Protein AF-A0A6I9P8J8-F1 (afdb_monomer_lite)

Secondary structure (DSSP, 8-state):
-HHHHHHTTS-S--------TTS-HHHHHHHHHHHHHHHHTTPPPP--EEEEEHHHHHHHHHHHHTHHHHHHHHHHHHHTTPPPPPHHHHHHHHHHHHHHHHHHHT-TTGGG--PSPGGG--GGGTTTS--TTTT-HHHHHHHHHHHHTTPPPPPPPPPTT--HHHHHHHHHHHHHTS---TTTHHHHHHHHHHHHHHHHHHHHHHHHTT-SS-----PPPGGGS-HHHHHHHHHHHHHHT---SS--S-GGGB-TTSPBEEEEETTTT------HHHHHHHHHHHHHHHHHH--

Organism: NCBI:txid8208

Structure (mmCIF, N/CA/C/O backbone):
data_AF-A0A6I9P8J8-F1
#
_entry.id   AF-A0A6I9P8J8-F1
#
loop_
_atom_site.group_PDB
_atom_site.id
_atom_site.type_symbol
_atom_site.label_atom_id
_atom_site.label_alt_id
_atom_site.label_comp_id
_atom_site.label_asym_id
_atom_site.label_entity_id
_atom_site.label_seq_id
_atom_site.pdbx_PDB_ins_code
_atom_site.Cartn_x
_atom_site.Cartn_y
_atom_site.Cartn_z
_atom_site.occupancy
_atom_site.B_iso_or_equiv
_atom_site.auth_seq_id
_atom_site.auth_comp_id
_atom_site.auth_asym_id
_atom_site.auth_atom_id
_atom_site.pdbx_PDB_model_num
ATOM 1 N N . MET A 1 1 ? -18.756 -14.768 40.370 1.00 78.50 1 MET A N 1
ATOM 2 C CA . MET A 1 1 ? -18.795 -14.201 39.008 1.00 78.50 1 MET A CA 1
ATOM 3 C C . MET A 1 1 ? -17.636 -13.232 38.782 1.00 78.50 1 MET A C 1
ATOM 5 O O . MET A 1 1 ? -16.725 -13.623 38.080 1.00 78.50 1 MET A O 1
ATOM 9 N N . LEU A 1 2 ? -17.553 -12.062 39.436 1.00 84.56 2 LEU A N 1
ATOM 10 C CA . LEU A 1 2 ? -16.408 -11.136 39.251 1.00 84.56 2 LEU A CA 1
ATOM 11 C C . LEU A 1 2 ? -15.042 -11.725 39.651 1.00 84.56 2 LEU A C 1
ATOM 13 O O . 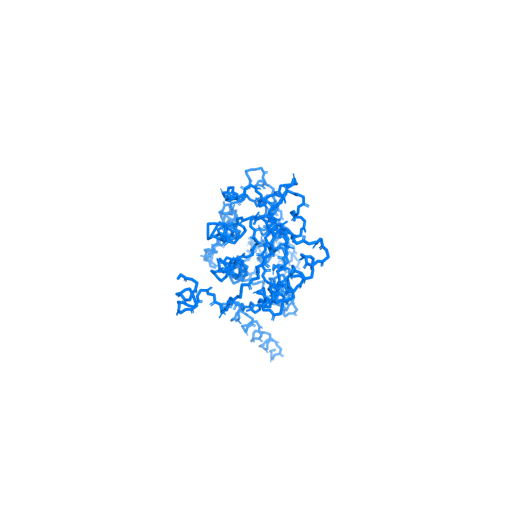LEU A 1 2 ? -14.081 -11.606 38.904 1.00 84.56 2 LEU A O 1
ATOM 17 N N . HIS A 1 3 ? -14.959 -12.438 40.777 1.00 86.62 3 HIS A N 1
ATOM 18 C CA . HIS A 1 3 ? -13.727 -13.148 41.154 1.00 86.62 3 HIS A CA 1
ATOM 19 C C . HIS A 1 3 ? -13.305 -14.219 40.138 1.00 86.62 3 HIS A C 1
ATOM 21 O O . HIS A 1 3 ? -12.115 -14.454 39.962 1.00 86.62 3 HIS A O 1
ATOM 27 N N . THR A 1 4 ? -14.268 -14.841 39.458 1.00 89.38 4 THR A N 1
ATOM 28 C CA . THR A 1 4 ? -14.013 -15.821 38.395 1.00 89.38 4 THR A CA 1
ATOM 29 C C . THR A 1 4 ? -13.398 -15.134 37.175 1.00 89.38 4 THR A C 1
ATOM 31 O O . THR A 1 4 ? -12.404 -15.615 36.652 1.00 89.38 4 THR A O 1
ATOM 34 N N . LEU A 1 5 ? -13.892 -13.944 36.807 1.00 87.69 5 LEU A N 1
ATOM 35 C CA . LEU A 1 5 ? -13.330 -13.136 35.716 1.00 87.69 5 LEU A CA 1
ATOM 36 C C . LEU A 1 5 ? -11.884 -12.689 35.994 1.00 87.69 5 LEU A C 1
ATOM 38 O O . LEU A 1 5 ? -11.082 -12.611 35.068 1.00 87.69 5 LEU A O 1
ATOM 42 N N . VAL A 1 6 ? -11.535 -12.428 37.262 1.00 87.81 6 VAL A N 1
ATOM 43 C CA . VAL A 1 6 ? -10.140 -12.162 37.665 1.00 87.81 6 VAL A CA 1
ATOM 44 C C . VAL A 1 6 ? -9.279 -13.417 37.511 1.00 87.81 6 VAL A C 1
ATOM 46 O O . VAL A 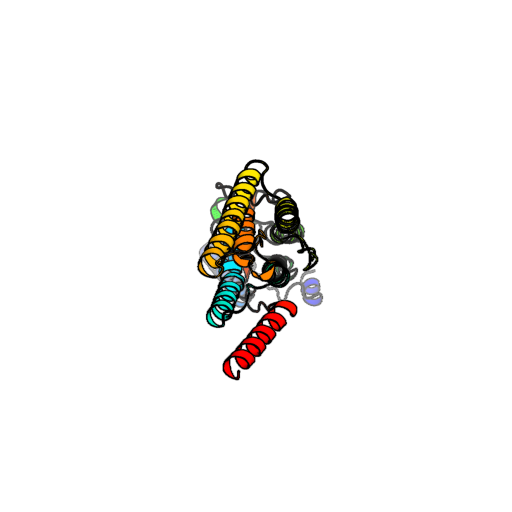1 6 ? -8.177 -13.346 36.977 1.00 87.81 6 VAL A O 1
ATOM 49 N N . GLN A 1 7 ? -9.772 -14.577 37.956 1.00 88.44 7 GLN A N 1
ATOM 50 C CA . GLN A 1 7 ? -9.046 -15.850 37.841 1.00 88.44 7 GLN A CA 1
ATOM 51 C C . GLN A 1 7 ? -8.808 -16.265 36.384 1.00 88.44 7 GLN A C 1
ATOM 53 O O . GLN A 1 7 ? -7.768 -16.840 36.077 1.00 88.44 7 GLN A O 1
ATOM 58 N N . GLU A 1 8 ? -9.746 -15.946 35.495 1.00 89.31 8 GLU A N 1
ATOM 59 C CA . GLU A 1 8 ? -9.642 -16.179 34.050 1.00 89.31 8 GLU A CA 1
ATOM 60 C C . GLU A 1 8 ? -8.798 -15.114 33.325 1.00 89.31 8 GLU A C 1
ATOM 62 O O . GLU A 1 8 ? -8.565 -15.226 32.124 1.00 89.31 8 GLU A O 1
ATOM 67 N N . GLY A 1 9 ? -8.318 -14.085 34.036 1.00 81.56 9 GLY A N 1
ATOM 68 C CA . GLY A 1 9 ? -7.485 -13.021 33.472 1.00 81.56 9 GLY A CA 1
ATOM 69 C C . GLY A 1 9 ? -8.234 -12.039 32.567 1.00 81.56 9 GLY A C 1
ATOM 70 O O . GLY A 1 9 ? -7.598 -11.288 31.833 1.00 81.56 9 GLY A O 1
ATOM 71 N N . LEU A 1 10 ? -9.571 -12.029 32.609 1.00 79.69 10 LEU A N 1
ATOM 72 C CA . LEU A 1 10 ? -10.407 -11.129 31.808 1.00 79.69 10 LEU A CA 1
ATOM 73 C C . LEU A 1 10 ? -10.474 -9.715 32.397 1.00 79.69 10 LEU A C 1
ATOM 75 O O . LEU A 1 10 ? -10.629 -8.747 31.657 1.00 79.69 10 LEU A O 1
ATOM 79 N N . ILE A 1 11 ? -10.353 -9.588 33.721 1.00 83.44 11 ILE A N 1
ATOM 80 C CA . ILE A 1 11 ? -10.245 -8.301 34.418 1.00 83.44 11 ILE A CA 1
ATOM 81 C C . ILE A 1 11 ? -9.076 -8.341 35.404 1.00 83.44 11 ILE A C 1
ATOM 83 O O . ILE A 1 11 ? -8.890 -9.326 36.115 1.00 83.44 11 ILE A O 1
ATOM 87 N N . SER A 1 12 ? -8.295 -7.263 35.469 1.00 83.81 12 SER A N 1
ATOM 88 C CA . SER A 1 12 ? -7.125 -7.189 36.355 1.00 83.81 12 SER A CA 1
ATOM 89 C C . SER A 1 12 ? -7.529 -7.099 37.827 1.00 83.81 12 SER A C 1
ATOM 91 O O . SER A 1 12 ? -6.980 -7.783 38.687 1.00 83.81 12 SER A O 1
ATOM 93 N N . GLU A 1 13 ? -8.503 -6.242 38.125 1.00 87.88 13 GLU A N 1
ATOM 94 C CA . GLU A 1 13 ? -8.992 -5.973 39.472 1.00 87.88 13 GLU A CA 1
ATOM 95 C C . GLU A 1 13 ? -10.370 -5.310 39.406 1.00 87.88 13 GLU A C 1
ATOM 97 O O . GLU A 1 13 ? -10.747 -4.717 38.395 1.00 87.88 13 GLU A O 1
ATOM 102 N N . PHE A 1 14 ? -11.128 -5.393 40.494 1.00 88.62 14 PHE A N 1
ATOM 103 C CA . PHE A 1 14 ? -12.407 -4.706 40.622 1.00 88.62 14 PHE A CA 1
ATOM 104 C C . PHE A 1 14 ? -12.549 -4.126 42.026 1.00 88.62 14 PHE A C 1
ATOM 106 O O . PHE A 1 14 ? -11.946 -4.604 42.988 1.00 88.62 14 PHE A O 1
ATOM 113 N N . THR A 1 1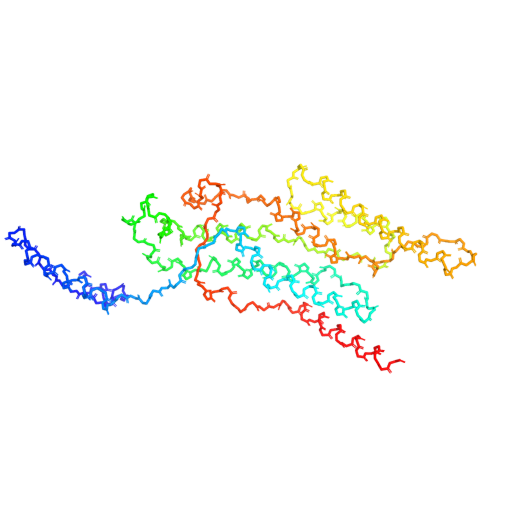5 ? -13.381 -3.100 42.146 1.00 89.00 15 THR A N 1
ATOM 114 C CA . THR A 1 15 ? -13.782 -2.525 43.427 1.00 89.00 15 THR A CA 1
ATOM 115 C C . THR A 1 15 ? -15.253 -2.133 43.360 1.00 89.00 15 THR A C 1
ATOM 117 O O . THR A 1 15 ? -15.773 -1.838 42.283 1.00 89.00 15 THR A O 1
ATOM 120 N N . PHE A 1 16 ? -15.930 -2.129 44.504 1.00 87.06 16 PHE A N 1
ATOM 121 C CA . PHE A 1 16 ? -17.329 -1.728 44.594 1.00 87.06 16 PHE A CA 1
ATOM 122 C C . PHE A 1 16 ? -17.441 -0.335 45.204 1.00 87.06 16 PHE A C 1
ATOM 124 O O . PHE A 1 16 ? -16.934 -0.080 46.296 1.00 87.06 16 PHE A O 1
ATOM 131 N N . PHE A 1 17 ? -18.162 0.545 44.516 1.00 82.56 17 PHE A N 1
ATOM 132 C CA . PHE A 1 17 ? -18.581 1.837 45.042 1.00 82.56 17 PHE A CA 1
ATOM 133 C C . PHE A 1 17 ? -20.103 1.843 45.152 1.00 82.56 17 PHE A C 1
ATOM 135 O O . PHE A 1 17 ? -20.801 1.655 44.161 1.00 82.56 17 PHE A O 1
ATOM 142 N N . PHE A 1 18 ? -20.616 2.039 46.364 1.00 81.88 18 PHE A N 1
ATOM 143 C CA . PHE A 1 18 ? -22.052 2.094 46.622 1.00 81.88 18 PHE A CA 1
ATOM 144 C C . PHE A 1 18 ? -22.514 3.549 46.638 1.00 81.88 18 PHE A C 1
ATOM 146 O O . PHE A 1 18 ? -22.114 4.312 47.519 1.00 81.88 18 PHE A O 1
ATOM 153 N N . ILE A 1 19 ? -23.356 3.907 45.669 1.00 80.00 19 ILE A N 1
ATOM 154 C CA . ILE A 1 19 ? -24.014 5.212 45.575 1.00 80.00 19 ILE A CA 1
ATOM 155 C C . ILE A 1 19 ? -25.489 4.981 45.905 1.00 80.00 19 ILE A C 1
ATOM 157 O O . ILE A 1 19 ? -26.165 4.223 45.214 1.00 80.00 19 ILE A O 1
ATOM 161 N N . LEU A 1 20 ? -25.972 5.567 47.000 1.00 77.06 20 LEU A N 1
ATOM 162 C CA . LEU A 1 20 ? -27.360 5.414 47.443 1.00 77.06 20 LEU A CA 1
ATOM 163 C C . LEU A 1 20 ? -28.260 6.415 46.698 1.00 77.06 20 LEU A C 1
ATOM 165 O O . LEU A 1 20 ? -27.852 7.544 46.430 1.00 77.06 20 LEU A O 1
ATOM 169 N N . GLU A 1 21 ? -29.516 6.063 46.431 1.00 70.38 21 GLU A N 1
ATOM 170 C CA . GLU A 1 21 ? -30.483 7.023 45.861 1.00 70.38 21 GLU A CA 1
ATOM 171 C C . GLU A 1 21 ? -30.757 8.209 46.799 1.00 70.38 21 GLU A C 1
ATOM 173 O O . GLU A 1 21 ? -31.093 9.299 46.352 1.00 70.38 21 GLU A O 1
ATOM 178 N N . THR A 1 22 ? -30.566 8.028 48.109 1.00 69.56 22 THR A N 1
ATOM 179 C CA . THR A 1 22 ? -30.821 9.052 49.133 1.00 69.56 22 THR A CA 1
ATOM 180 C C . THR A 1 22 ? -29.600 9.914 49.462 1.00 69.56 22 THR A C 1
ATOM 182 O O . THR A 1 22 ? -29.635 10.683 50.425 1.00 69.56 22 THR A O 1
ATOM 185 N N . THR A 1 23 ? -28.479 9.750 48.752 1.00 62.84 23 THR A N 1
ATOM 186 C CA . THR A 1 23 ? -27.260 10.516 49.052 1.00 62.84 23 THR A CA 1
ATOM 187 C C . THR A 1 23 ? -27.428 11.973 48.625 1.00 62.84 23 THR A C 1
ATOM 189 O O . THR A 1 23 ? -27.935 12.248 47.542 1.00 62.84 23 THR A O 1
ATOM 192 N N . SER A 1 24 ? -26.966 12.923 49.444 1.00 71.25 24 SER A N 1
ATOM 193 C CA . SER A 1 24 ? -26.901 14.324 49.012 1.00 71.25 24 SER A CA 1
ATOM 194 C C . SER A 1 24 ? -25.994 14.459 47.784 1.00 71.25 24 SER A C 1
ATOM 196 O O . SER A 1 24 ? -24.993 13.742 47.670 1.00 71.25 24 SER A O 1
ATOM 198 N N . GLU A 1 25 ? -26.309 15.396 46.883 1.00 73.94 25 GLU A N 1
ATOM 199 C CA . GLU A 1 25 ? -25.566 15.611 45.628 1.00 73.94 25 GLU A CA 1
ATOM 200 C C . GLU A 1 25 ? -24.047 15.706 45.852 1.00 73.94 25 GLU A C 1
ATOM 202 O O . GLU A 1 25 ? -23.253 15.135 45.103 1.00 73.94 25 GLU A O 1
ATOM 207 N N . LEU A 1 26 ? -23.624 16.352 46.946 1.00 80.00 26 LEU A N 1
ATOM 208 C CA . LEU A 1 26 ? -22.212 16.517 47.295 1.00 80.00 26 LEU A CA 1
ATOM 209 C C . LEU A 1 26 ? -21.520 15.186 47.636 1.00 80.00 26 LEU A C 1
ATOM 211 O O . LEU A 1 26 ? -20.359 14.973 47.277 1.00 80.00 26 LEU A O 1
ATOM 215 N N . GLN A 1 27 ? -22.199 14.291 48.354 1.00 78.75 27 GLN A N 1
ATOM 216 C CA . GLN A 1 27 ? -21.626 13.012 48.768 1.00 78.75 27 GLN A CA 1
ATOM 217 C C . GLN A 1 27 ? -21.618 12.003 47.614 1.00 78.75 27 GLN A C 1
ATOM 219 O O . GLN A 1 27 ? -20.605 11.325 47.429 1.00 78.75 27 GLN A O 1
ATOM 224 N N . GLY A 1 28 ? -22.664 11.999 46.781 1.00 82.88 28 GLY A N 1
ATOM 225 C CA . GLY A 1 28 ? -22.683 11.243 45.525 1.00 82.88 28 GLY A CA 1
ATOM 226 C C . GLY A 1 28 ? -21.561 11.680 44.578 1.00 82.88 28 GLY A C 1
ATOM 227 O O . GLY A 1 28 ? -20.791 10.847 44.101 1.00 82.88 28 GLY A O 1
ATOM 228 N N . THR A 1 29 ? -21.364 12.992 44.406 1.00 84.81 29 THR A N 1
ATOM 229 C CA . THR A 1 29 ? -20.278 13.542 43.571 1.00 84.81 29 THR A CA 1
ATOM 230 C C . THR A 1 29 ? -18.894 13.114 44.067 1.00 84.81 29 THR A C 1
ATOM 232 O O . THR A 1 29 ? -18.022 12.765 43.265 1.00 84.81 29 THR A O 1
ATOM 235 N N . LYS A 1 30 ? -18.669 13.093 45.390 1.00 85.88 30 LYS A N 1
ATOM 236 C CA . LYS A 1 30 ? -17.400 12.626 45.979 1.00 85.88 30 LYS A CA 1
ATOM 237 C C . LYS A 1 30 ? -17.138 11.146 45.698 1.00 85.88 30 LYS A C 1
ATOM 239 O O . LYS A 1 30 ? -16.011 10.804 45.342 1.00 85.88 30 LYS A O 1
ATOM 244 N N . GLN A 1 31 ? -18.152 10.295 45.851 1.00 86.62 31 GLN A N 1
ATOM 245 C CA . GLN A 1 31 ? -18.045 8.858 45.581 1.00 86.62 31 GLN A CA 1
ATOM 246 C C . GLN A 1 31 ? -17.801 8.585 44.097 1.00 86.62 31 GLN A C 1
ATOM 248 O O . GLN A 1 31 ? -16.886 7.833 43.768 1.00 86.62 31 GLN A O 1
ATOM 253 N N . LEU A 1 32 ? -18.537 9.263 43.209 1.00 87.62 32 LEU A N 1
ATOM 254 C CA . LEU A 1 32 ? -18.329 9.168 41.767 1.00 87.62 32 LEU A CA 1
ATOM 255 C C . LEU A 1 32 ? -16.902 9.588 41.401 1.00 87.62 32 LEU A C 1
ATOM 257 O O . LEU A 1 32 ? -16.177 8.821 40.785 1.00 87.62 32 LEU A O 1
ATOM 261 N N . SER A 1 33 ? -16.445 10.742 41.897 1.00 87.12 33 SER A N 1
ATOM 262 C CA . SER A 1 33 ? -15.076 11.223 41.667 1.00 87.12 33 SER A CA 1
ATOM 263 C C . SER A 1 33 ? -14.009 10.242 42.164 1.00 87.12 33 SER A C 1
ATOM 265 O O . SER A 1 33 ? -12.936 10.134 41.571 1.00 87.12 33 SER A O 1
ATOM 267 N N . GLN A 1 34 ? -14.262 9.540 43.273 1.00 89.56 34 GLN A N 1
ATOM 268 C CA . GLN A 1 34 ? -13.359 8.507 43.779 1.00 89.56 34 GLN A CA 1
ATOM 269 C C . GLN A 1 34 ? -13.335 7.283 42.861 1.00 89.56 34 GLN A C 1
ATOM 271 O O . GLN A 1 34 ? -12.247 6.783 42.575 1.00 89.56 34 GLN A O 1
ATOM 276 N N . ALA A 1 35 ? -14.496 6.847 42.367 1.00 89.06 35 ALA A N 1
ATOM 277 C CA . ALA A 1 35 ? -14.598 5.759 41.403 1.00 89.06 35 ALA A CA 1
ATOM 278 C C . ALA A 1 35 ? -13.878 6.098 40.093 1.00 89.06 35 ALA A C 1
ATOM 280 O O . ALA A 1 35 ? -13.051 5.314 39.626 1.00 89.06 35 ALA A O 1
ATOM 281 N N . THR A 1 36 ? -14.089 7.302 39.556 1.00 87.94 36 THR A N 1
ATOM 282 C CA . THR A 1 36 ? -13.408 7.765 38.342 1.00 87.94 36 THR A CA 1
ATOM 283 C C . THR A 1 36 ? -11.899 7.851 38.550 1.00 87.94 36 THR A C 1
ATOM 285 O O . THR A 1 36 ? -11.145 7.369 37.713 1.00 87.94 36 THR A O 1
ATOM 288 N N . ARG A 1 37 ? -11.421 8.393 39.683 1.00 89.31 37 ARG A N 1
ATOM 289 C CA . ARG A 1 37 ? -9.978 8.413 39.998 1.00 89.31 37 ARG A CA 1
ATOM 290 C C . ARG A 1 37 ? -9.386 7.012 40.107 1.00 89.31 37 ARG A C 1
ATOM 292 O O . ARG A 1 37 ? -8.265 6.797 39.656 1.00 89.31 37 ARG A O 1
ATOM 299 N N . TRP A 1 38 ? -10.118 6.072 40.705 1.00 90.56 38 TRP A N 1
ATOM 300 C CA . TRP A 1 38 ? -9.679 4.684 40.813 1.00 90.56 38 TRP A CA 1
ATOM 301 C C . TRP A 1 38 ? -9.545 4.031 39.431 1.00 90.56 38 TRP A C 1
ATOM 303 O O . TRP A 1 38 ? -8.520 3.399 39.182 1.00 90.56 38 TRP A O 1
ATOM 313 N N . LEU A 1 39 ? -10.519 4.253 38.536 1.00 87.44 39 LEU A N 1
ATOM 314 C CA . LEU A 1 39 ? -10.482 3.792 37.143 1.00 87.44 39 LEU A CA 1
ATOM 315 C C . LEU A 1 39 ? -9.330 4.430 36.361 1.00 87.44 39 LEU A C 1
ATOM 317 O O . LEU A 1 39 ? -8.568 3.718 35.722 1.00 87.44 39 LEU A O 1
ATOM 321 N N . LEU A 1 40 ? -9.154 5.751 36.459 1.00 84.44 40 LEU A N 1
ATOM 322 C CA . LEU A 1 40 ? -8.080 6.474 35.769 1.00 84.44 40 LEU A CA 1
ATOM 323 C C . LEU A 1 40 ? -6.689 5.995 36.198 1.00 84.44 40 LEU A C 1
ATOM 325 O O . LEU A 1 40 ? -5.807 5.856 35.360 1.00 84.44 40 LEU A O 1
ATOM 329 N N . ALA A 1 41 ? -6.497 5.684 37.484 1.00 86.31 41 ALA A N 1
ATOM 330 C CA . ALA A 1 41 ? -5.234 5.143 37.991 1.00 86.31 41 ALA A CA 1
ATOM 331 C C . ALA A 1 41 ? -4.904 3.734 37.459 1.00 86.31 41 ALA A C 1
ATOM 333 O O . ALA A 1 41 ? -3.780 3.268 37.629 1.00 86.31 41 ALA A O 1
ATOM 334 N N . ARG A 1 42 ? -5.886 3.051 36.859 1.00 84.38 42 ARG A N 1
ATOM 335 C CA . ARG A 1 42 ? -5.810 1.670 36.353 1.00 84.38 42 ARG A CA 1
ATOM 336 C C . ARG A 1 42 ? -6.117 1.578 34.865 1.00 84.38 42 ARG A C 1
ATOM 338 O O . ARG A 1 42 ? -6.231 0.477 34.329 1.00 84.38 42 ARG A O 1
ATOM 345 N N . ALA A 1 43 ? -6.283 2.723 34.207 1.00 76.06 43 ALA A N 1
ATOM 346 C CA . ALA A 1 43 ? -6.537 2.765 32.786 1.00 76.06 43 ALA A CA 1
ATOM 347 C C . ALA A 1 43 ? -5.322 2.169 32.060 1.00 76.06 43 ALA A C 1
ATOM 349 O O . ALA A 1 43 ? -4.183 2.520 32.393 1.00 76.06 43 ALA A O 1
ATOM 350 N N . PRO A 1 44 ? -5.530 1.265 31.087 1.00 72.56 44 PRO A N 1
ATOM 351 C CA . PRO A 1 44 ? -4.438 0.824 30.239 1.00 72.56 44 PRO A CA 1
ATOM 352 C C . PRO A 1 44 ? -3.810 2.044 29.549 1.00 72.56 44 PRO A C 1
ATOM 354 O O . PRO A 1 44 ? -4.504 3.039 29.305 1.00 72.56 44 PRO A O 1
ATOM 357 N N . PRO A 1 45 ? -2.501 2.000 29.246 1.00 69.81 45 PRO A N 1
ATOM 358 C CA . PRO A 1 45 ? -1.853 3.083 28.526 1.00 69.81 45 PRO A CA 1
ATOM 359 C C . PRO A 1 45 ? -2.610 3.352 27.227 1.00 69.81 45 PRO A C 1
ATOM 361 O O . PRO A 1 45 ? -2.984 2.418 26.513 1.00 69.81 45 PRO A O 1
ATOM 364 N N . LEU A 1 46 ? -2.842 4.634 26.940 1.00 68.69 46 LEU A N 1
ATOM 365 C CA . LEU A 1 46 ? -3.470 5.052 25.694 1.00 68.69 46 LEU A CA 1
ATOM 366 C C . LEU A 1 46 ? -2.651 4.483 24.537 1.00 68.69 46 LEU A C 1
ATOM 368 O O . LEU A 1 46 ? -1.452 4.739 24.437 1.00 68.69 46 LEU A O 1
ATOM 372 N N . LEU A 1 47 ? -3.299 3.710 23.672 1.00 72.00 47 LEU A N 1
ATOM 373 C CA . LEU A 1 47 ? -2.724 3.354 22.387 1.00 72.00 47 LEU A CA 1
ATOM 374 C C . LEU A 1 47 ? -2.910 4.569 21.483 1.00 72.00 47 LEU A C 1
ATOM 376 O O . LEU A 1 47 ? -4.055 4.912 21.185 1.00 72.00 47 LEU A O 1
ATOM 380 N N . PRO A 1 48 ? -1.829 5.260 21.083 1.00 80.06 48 PRO A N 1
ATOM 381 C CA . PRO A 1 48 ? -1.960 6.425 20.234 1.00 80.06 48 PRO A CA 1
ATOM 382 C C . PRO A 1 48 ? -2.388 5.952 18.843 1.00 80.06 48 PRO A C 1
ATOM 384 O O . PRO A 1 48 ? -1.578 5.442 18.064 1.00 80.06 48 PRO A O 1
ATOM 387 N N . LEU A 1 49 ? -3.684 6.070 18.567 1.00 85.25 49 LEU A N 1
ATOM 388 C CA . LEU A 1 49 ? -4.263 5.832 17.255 1.00 85.25 49 LEU A CA 1
ATOM 389 C C . LEU A 1 49 ? -4.129 7.103 16.416 1.00 85.25 49 LEU A C 1
ATOM 391 O O . LEU A 1 49 ? -4.301 8.217 16.908 1.00 85.25 49 LEU A O 1
ATOM 395 N N . SER A 1 50 ? -3.810 6.915 15.146 1.00 88.00 50 SER A N 1
ATOM 396 C CA . SER A 1 50 ? -3.941 7.918 14.103 1.00 88.00 50 SER A CA 1
ATOM 397 C C . SER A 1 50 ? -5.191 7.620 13.284 1.00 88.00 50 SER A C 1
ATOM 399 O O . SER A 1 50 ? -5.642 6.474 13.239 1.00 88.00 50 SER A O 1
ATOM 401 N N . CYS A 1 51 ? -5.726 8.653 12.645 1.00 88.69 51 CYS A N 1
ATOM 402 C CA . CYS A 1 51 ? -6.809 8.563 11.682 1.00 88.69 51 CYS A CA 1
ATOM 403 C C . CYS A 1 51 ? -6.347 9.250 10.398 1.00 88.69 51 CYS A C 1
ATOM 405 O O . CYS A 1 51 ? -5.837 10.372 10.449 1.00 88.69 51 CYS A O 1
ATOM 407 N N . GLN A 1 52 ? -6.495 8.565 9.271 1.00 91.44 52 GLN A N 1
ATOM 408 C CA . GLN A 1 52 ? -6.253 9.107 7.937 1.00 91.44 52 GLN A CA 1
ATOM 409 C C . GLN A 1 52 ? -7.295 8.543 6.977 1.00 91.44 52 GLN A C 1
ATOM 411 O O . GLN A 1 52 ? -7.859 7.475 7.229 1.00 91.44 52 GLN A O 1
ATOM 416 N N . THR A 1 53 ? -7.522 9.223 5.856 1.00 92.25 53 THR A N 1
ATOM 417 C CA . THR A 1 53 ? -8.307 8.623 4.777 1.00 92.25 53 THR A CA 1
ATOM 418 C C . THR A 1 53 ? -7.516 7.477 4.149 1.00 92.25 53 THR A C 1
ATOM 420 O O . THR A 1 53 ? -6.283 7.490 4.114 1.00 92.25 53 THR A O 1
ATOM 423 N N . LEU A 1 54 ? -8.214 6.466 3.639 1.00 93.12 54 LEU A N 1
ATOM 424 C CA . LEU A 1 54 ? -7.596 5.302 3.009 1.00 93.12 54 LEU A CA 1
ATOM 425 C C . LEU A 1 54 ? -6.681 5.704 1.838 1.00 93.12 54 LEU A C 1
ATOM 427 O O . LEU A 1 54 ? -5.602 5.137 1.673 1.00 93.12 54 LEU A O 1
ATOM 431 N N . VAL A 1 55 ? -7.095 6.706 1.057 1.00 92.88 55 VAL A N 1
ATOM 432 C CA . VAL A 1 55 ? -6.309 7.252 -0.058 1.00 92.88 55 VAL A CA 1
ATOM 433 C C . VAL A 1 55 ? -5.041 7.921 0.460 1.00 92.88 55 VAL A C 1
ATOM 435 O O . VAL A 1 55 ? -3.947 7.530 0.053 1.00 92.88 55 VAL A O 1
ATOM 438 N N . GLN A 1 56 ? -5.171 8.849 1.413 1.00 93.44 56 GLN A N 1
ATOM 439 C CA . GLN A 1 56 ? -4.027 9.546 2.001 1.00 93.44 56 GLN A CA 1
ATOM 440 C C . GLN A 1 56 ? -3.024 8.561 2.608 1.00 93.44 56 GLN A C 1
ATOM 442 O O . GLN A 1 56 ? -1.820 8.691 2.411 1.00 93.44 56 GLN A O 1
ATOM 447 N N . LEU A 1 57 ? -3.515 7.534 3.299 1.00 94.50 57 LEU A N 1
ATOM 448 C CA . LEU A 1 57 ? -2.680 6.524 3.933 1.00 94.50 57 LEU A CA 1
ATOM 449 C C . LEU A 1 57 ? -1.820 5.748 2.922 1.00 94.50 57 LEU A C 1
ATOM 451 O O . LEU A 1 57 ? -0.641 5.476 3.173 1.00 94.50 57 LEU A O 1
ATOM 455 N N . VAL A 1 58 ? -2.400 5.393 1.773 1.00 95.44 58 VAL A N 1
ATOM 456 C CA . VAL A 1 58 ? -1.674 4.737 0.679 1.00 95.44 58 VAL A CA 1
ATOM 457 C C . VAL A 1 58 ? -0.668 5.697 0.046 1.00 95.44 58 VAL A C 1
ATOM 459 O O . VAL A 1 58 ? 0.492 5.323 -0.144 1.00 95.44 58 VAL A O 1
ATOM 462 N N . GLU A 1 59 ? -1.076 6.929 -0.254 1.00 94.94 59 GLU A N 1
ATOM 463 C CA . GLU A 1 59 ? -0.204 7.947 -0.850 1.00 94.94 59 GLU A CA 1
ATOM 464 C C . GLU A 1 59 ? 0.991 8.280 0.052 1.00 94.94 59 GLU A C 1
ATOM 466 O O . GLU A 1 59 ? 2.126 8.334 -0.430 1.00 94.94 59 GLU A O 1
ATOM 471 N N . ASP A 1 60 ? 0.776 8.414 1.361 1.00 94.50 60 ASP A N 1
ATOM 472 C CA . ASP A 1 60 ? 1.819 8.654 2.360 1.00 94.50 60 ASP A CA 1
ATOM 473 C C . ASP A 1 60 ? 2.790 7.468 2.456 1.00 94.50 60 ASP A C 1
ATOM 475 O O . ASP A 1 60 ? 4.008 7.650 2.569 1.00 94.50 60 ASP A O 1
ATOM 479 N N . ALA A 1 61 ? 2.280 6.233 2.402 1.00 94.88 61 ALA A N 1
ATOM 480 C CA . ALA A 1 61 ? 3.114 5.034 2.414 1.00 94.88 61 ALA A CA 1
ATOM 481 C C . ALA A 1 61 ? 3.996 4.943 1.160 1.00 94.88 61 ALA A C 1
ATOM 483 O O . ALA A 1 61 ? 5.199 4.689 1.268 1.00 94.88 61 ALA A O 1
ATOM 484 N N . LEU A 1 62 ? 3.427 5.198 -0.020 1.00 95.38 62 LEU A N 1
ATOM 485 C CA . LEU A 1 62 ? 4.162 5.200 -1.286 1.00 95.38 62 LEU A CA 1
ATOM 486 C C . LEU A 1 62 ? 5.175 6.349 -1.349 1.00 95.38 62 LEU A C 1
ATOM 488 O O . LEU A 1 62 ? 6.331 6.132 -1.717 1.00 95.38 62 LEU A O 1
ATOM 492 N N . SER A 1 63 ? 4.787 7.546 -0.919 1.00 94.44 63 SER A N 1
ATOM 493 C CA . SER A 1 63 ? 5.662 8.722 -0.884 1.00 94.44 63 SER A CA 1
ATOM 494 C C . SER A 1 63 ? 6.839 8.547 0.072 1.00 94.44 63 SER A C 1
ATOM 496 O O . SER A 1 63 ? 7.920 9.076 -0.183 1.00 94.44 63 SER A O 1
ATOM 498 N N . ARG A 1 64 ? 6.662 7.781 1.155 1.00 93.88 64 ARG A N 1
ATOM 499 C CA . ARG A 1 64 ? 7.728 7.487 2.119 1.00 93.88 64 ARG A CA 1
ATOM 500 C C . ARG A 1 64 ? 8.631 6.337 1.678 1.00 93.88 64 ARG A C 1
ATOM 502 O O . ARG A 1 64 ? 9.849 6.455 1.782 1.00 93.88 64 ARG A O 1
ATOM 509 N N . GLU A 1 65 ? 8.058 5.222 1.229 1.00 95.00 65 GLU A N 1
ATOM 510 C CA . GLU A 1 65 ? 8.809 3.971 1.056 1.00 95.00 65 GLU A CA 1
ATOM 511 C C . GLU A 1 65 ? 9.104 3.601 -0.397 1.00 95.00 65 GLU A C 1
ATOM 513 O O . GLU A 1 65 ? 10.084 2.897 -0.640 1.00 95.00 65 GLU A O 1
ATOM 518 N N . PHE A 1 66 ? 8.300 4.055 -1.358 1.00 94.88 66 PHE A N 1
ATOM 519 C CA . PHE A 1 66 ? 8.436 3.692 -2.770 1.00 94.88 66 PHE A CA 1
ATOM 520 C C . PHE A 1 66 ? 9.129 4.797 -3.576 1.00 94.88 66 PHE A C 1
ATOM 522 O O . PHE A 1 66 ? 10.240 4.592 -4.072 1.00 94.88 66 PHE A O 1
ATOM 529 N N . SER A 1 67 ? 8.515 5.982 -3.663 1.00 93.69 67 SER A N 1
ATOM 530 C CA . SER A 1 67 ? 8.942 7.058 -4.569 1.00 93.69 67 SER A CA 1
ATOM 531 C C . SER A 1 67 ? 10.406 7.483 -4.378 1.00 93.69 67 SER A C 1
ATOM 533 O O . SER A 1 67 ? 11.127 7.552 -5.376 1.00 93.69 67 SER A O 1
ATOM 535 N N . PRO A 1 68 ? 10.915 7.692 -3.143 1.00 94.00 68 PRO A N 1
ATOM 536 C CA . PRO A 1 68 ? 12.303 8.103 -2.943 1.00 94.00 68 PRO A CA 1
ATOM 537 C C . PRO A 1 68 ? 13.304 7.036 -3.392 1.00 94.00 68 PRO A C 1
ATOM 539 O O . PRO A 1 68 ? 14.367 7.375 -3.904 1.00 94.00 68 PRO A O 1
ATOM 542 N N . ARG A 1 69 ? 12.973 5.747 -3.227 1.00 93.94 69 ARG A N 1
ATOM 543 C CA . ARG A 1 69 ? 13.866 4.633 -3.584 1.00 93.94 69 ARG A CA 1
ATOM 544 C C . ARG A 1 69 ? 13.980 4.477 -5.091 1.00 93.94 69 ARG A C 1
ATOM 546 O O . ARG A 1 69 ? 15.089 4.344 -5.595 1.00 93.94 69 ARG A O 1
ATOM 553 N N . VAL A 1 70 ? 12.848 4.509 -5.792 1.00 92.69 70 VAL A N 1
ATOM 554 C CA . VAL A 1 70 ? 12.823 4.397 -7.256 1.00 92.69 70 VAL A CA 1
ATOM 555 C C . VAL A 1 70 ? 13.499 5.606 -7.888 1.00 92.69 70 VAL A C 1
ATOM 557 O O . VAL A 1 70 ? 14.353 5.443 -8.752 1.00 92.69 70 VAL A O 1
ATOM 560 N N . TYR A 1 71 ? 13.194 6.813 -7.404 1.00 92.12 71 TYR A N 1
ATOM 561 C CA . TYR A 1 71 ? 13.807 8.029 -7.924 1.00 92.12 71 TYR A CA 1
ATOM 562 C C . TYR A 1 71 ? 15.323 8.062 -7.695 1.00 92.12 71 TYR A C 1
ATOM 564 O O . TYR A 1 71 ? 16.069 8.335 -8.634 1.00 92.12 71 TYR A O 1
ATOM 572 N N . ALA A 1 72 ? 15.788 7.733 -6.484 1.00 92.44 72 ALA A N 1
ATOM 573 C CA . ALA A 1 72 ? 17.217 7.659 -6.188 1.00 92.44 72 ALA A CA 1
ATOM 574 C C . ALA A 1 72 ? 17.923 6.616 -7.067 1.00 92.44 72 ALA A C 1
ATOM 576 O O . ALA A 1 72 ? 18.949 6.924 -7.663 1.00 92.44 72 ALA A O 1
ATOM 577 N N . HIS A 1 73 ? 17.339 5.422 -7.222 1.00 92.19 73 HIS A N 1
ATOM 578 C CA . HIS A 1 73 ? 17.886 4.363 -8.077 1.00 92.19 73 HIS A CA 1
ATOM 579 C C . HIS A 1 73 ? 17.972 4.779 -9.549 1.00 92.19 73 HIS A C 1
ATOM 581 O O . HIS A 1 73 ? 18.996 4.579 -10.199 1.00 92.19 73 HIS A O 1
ATOM 587 N N . HIS A 1 74 ? 16.918 5.406 -10.071 1.00 89.75 74 HIS A N 1
ATOM 588 C CA . HIS A 1 74 ? 16.897 5.924 -11.435 1.00 89.75 74 HIS A CA 1
ATOM 589 C C . HIS A 1 74 ? 17.982 6.991 -11.647 1.00 89.75 74 HIS A C 1
ATOM 591 O O . HIS A 1 74 ? 18.737 6.921 -12.617 1.00 89.75 74 HIS A O 1
ATOM 597 N N . GLN A 1 75 ? 18.107 7.955 -10.727 1.00 91.06 75 GLN A N 1
ATOM 598 C CA . GLN A 1 75 ? 19.170 8.964 -10.781 1.00 91.06 75 GLN A CA 1
ATOM 599 C C . GLN A 1 75 ? 20.560 8.331 -10.726 1.00 91.06 75 GLN A C 1
ATOM 601 O O . GLN A 1 75 ? 21.449 8.725 -11.480 1.00 91.06 75 GLN A O 1
ATOM 606 N N . ASP A 1 76 ? 20.731 7.335 -9.863 1.00 91.44 76 ASP A N 1
ATOM 607 C CA . ASP A 1 76 ? 21.979 6.614 -9.689 1.00 91.44 76 ASP A CA 1
ATOM 608 C C . ASP A 1 76 ? 22.418 5.906 -10.970 1.00 91.44 76 ASP A C 1
ATOM 610 O O . ASP A 1 76 ? 23.585 6.010 -11.350 1.00 91.44 76 ASP A O 1
ATOM 614 N N . ARG A 1 77 ? 21.498 5.210 -11.641 1.00 90.62 77 ARG A N 1
ATOM 615 C CA . ARG A 1 77 ? 21.772 4.529 -12.911 1.00 90.62 77 ARG A CA 1
ATOM 616 C C . ARG A 1 77 ? 22.026 5.521 -14.038 1.00 90.62 77 ARG A C 1
ATOM 618 O O . ARG A 1 77 ? 22.991 5.354 -14.775 1.00 90.62 77 ARG A O 1
ATOM 625 N N . ALA A 1 78 ? 21.235 6.591 -14.123 1.00 89.06 78 ALA A N 1
ATOM 626 C CA . ALA A 1 78 ? 21.414 7.631 -15.132 1.00 89.06 78 ALA A CA 1
ATOM 627 C C . ALA A 1 78 ? 22.766 8.356 -15.003 1.00 89.06 78 ALA A C 1
ATOM 629 O O . ALA A 1 78 ? 23.409 8.632 -16.014 1.00 89.06 78 ALA A O 1
ATOM 630 N N . ALA A 1 79 ? 23.216 8.640 -13.774 1.00 89.25 79 ALA A N 1
ATOM 631 C CA . ALA A 1 79 ? 24.521 9.253 -13.514 1.00 89.25 79 ALA A CA 1
ATOM 632 C C . ALA A 1 79 ? 25.689 8.359 -13.955 1.00 89.25 79 ALA A C 1
ATOM 634 O O . ALA A 1 79 ? 26.715 8.868 -14.395 1.00 89.25 79 ALA A O 1
ATOM 635 N N . ALA A 1 80 ? 25.499 7.043 -13.875 1.00 88.88 80 ALA A N 1
ATOM 636 C CA . ALA A 1 80 ? 26.437 6.036 -14.351 1.00 88.88 80 ALA A CA 1
ATOM 637 C C . ALA A 1 80 ? 26.154 5.582 -15.791 1.00 88.88 80 ALA A C 1
ATOM 639 O O . ALA A 1 80 ? 26.647 4.554 -16.203 1.00 88.88 80 ALA A O 1
ATOM 640 N N . LEU A 1 81 ? 25.312 6.285 -16.561 1.00 87.31 81 LEU A N 1
ATOM 641 C CA . LEU A 1 81 ? 24.980 5.920 -17.950 1.00 87.31 81 LEU A CA 1
ATOM 642 C C . LEU A 1 81 ? 24.465 4.474 -18.142 1.00 87.31 81 LEU A C 1
ATOM 644 O O . LEU A 1 81 ? 24.443 3.962 -19.264 1.00 87.31 81 LEU A O 1
ATOM 648 N N . LEU A 1 82 ? 23.984 3.844 -17.070 1.00 87.19 82 LEU A N 1
ATOM 649 C CA . LEU A 1 82 ? 23.437 2.495 -17.079 1.00 87.19 82 LEU A CA 1
ATOM 650 C C . LEU A 1 82 ? 22.009 2.504 -17.651 1.00 87.19 82 LEU A C 1
ATOM 652 O O . LEU A 1 82 ? 21.280 3.491 -17.495 1.00 87.19 82 LEU A O 1
ATOM 656 N N . PRO A 1 83 ? 21.562 1.407 -18.291 1.00 85.19 83 PRO A N 1
ATOM 657 C CA . PRO A 1 83 ? 20.202 1.318 -18.817 1.00 85.19 83 PRO A CA 1
ATOM 658 C C . PRO A 1 83 ? 19.155 1.404 -17.691 1.00 85.19 83 PRO A C 1
ATOM 660 O O . PRO A 1 83 ? 19.460 1.012 -16.558 1.00 85.19 83 PRO A O 1
ATOM 663 N N . PRO A 1 84 ? 17.921 1.866 -17.971 1.00 85.38 84 PRO A N 1
ATOM 664 C CA . PRO A 1 84 ? 16.828 1.882 -17.001 1.00 85.38 84 PRO A CA 1
ATOM 665 C C . PRO A 1 84 ? 16.594 0.512 -16.366 1.00 85.38 84 PRO A C 1
ATOM 667 O O . PRO A 1 84 ? 16.888 -0.528 -16.960 1.00 85.38 84 PRO A O 1
ATOM 670 N N . GLN A 1 85 ? 16.069 0.518 -15.143 1.00 88.50 85 GLN A N 1
ATOM 671 C CA . GLN A 1 85 ? 15.804 -0.715 -14.418 1.00 88.50 85 GLN A CA 1
ATOM 672 C C . GLN A 1 85 ? 14.670 -1.502 -15.085 1.00 88.50 85 GLN A C 1
ATOM 674 O O . GLN A 1 85 ? 13.684 -0.930 -15.539 1.00 88.50 85 GLN A O 1
ATOM 679 N N . GLU A 1 86 ? 14.785 -2.830 -15.106 1.00 87.81 86 GLU A N 1
ATOM 680 C CA . GLU A 1 86 ? 13.688 -3.692 -15.549 1.00 87.81 86 GLU A CA 1
ATOM 681 C C . GLU A 1 86 ? 12.431 -3.509 -14.676 1.00 87.81 86 GLU A C 1
ATOM 683 O O . GLU A 1 86 ? 12.541 -3.254 -13.472 1.00 87.81 86 GLU A O 1
ATOM 688 N N . PRO A 1 87 ? 11.223 -3.698 -15.233 1.00 90.25 87 PRO A N 1
ATOM 689 C CA . PRO A 1 87 ? 9.985 -3.368 -14.531 1.00 90.25 87 PRO A CA 1
ATOM 690 C C . PRO A 1 87 ? 9.681 -4.295 -13.343 1.00 90.25 87 PRO A C 1
ATOM 692 O O . PRO A 1 87 ? 9.056 -3.867 -12.373 1.00 90.25 87 PRO A O 1
ATOM 695 N N . ALA A 1 88 ? 10.122 -5.558 -13.379 1.00 91.69 88 ALA A N 1
ATOM 696 C CA . ALA A 1 88 ? 9.759 -6.555 -12.370 1.00 91.69 88 ALA A CA 1
ATOM 697 C C . ALA A 1 88 ? 10.198 -6.177 -10.933 1.00 91.69 88 ALA A C 1
ATOM 699 O O . ALA A 1 88 ? 9.332 -6.142 -10.054 1.00 91.69 88 ALA A O 1
ATOM 700 N N . PRO A 1 89 ? 11.469 -5.815 -10.658 1.00 92.25 89 PRO A N 1
ATOM 701 C CA . PRO A 1 89 ? 11.891 -5.367 -9.326 1.00 92.25 89 PRO A CA 1
ATOM 702 C C . PRO A 1 89 ? 11.141 -4.134 -8.802 1.00 92.25 89 PRO A C 1
ATOM 704 O O . PRO A 1 89 ? 10.854 -4.048 -7.606 1.00 92.25 89 PRO A O 1
ATOM 707 N N . VAL A 1 90 ? 10.797 -3.188 -9.683 1.00 93.31 90 VAL A N 1
ATOM 708 C CA . VAL A 1 90 ? 10.059 -1.967 -9.319 1.00 93.31 90 VAL A CA 1
ATOM 709 C C . VAL A 1 90 ? 8.611 -2.309 -8.947 1.00 93.31 90 VAL A C 1
ATOM 711 O O . VAL A 1 90 ? 8.121 -1.872 -7.904 1.00 93.31 90 VAL A O 1
ATOM 714 N N . ILE A 1 91 ? 7.944 -3.154 -9.744 1.00 94.69 91 ILE A N 1
ATOM 715 C CA . ILE A 1 91 ? 6.596 -3.675 -9.456 1.00 94.69 91 ILE A CA 1
ATOM 716 C C . ILE A 1 91 ? 6.574 -4.401 -8.110 1.00 94.69 91 ILE A C 1
ATOM 718 O O . ILE A 1 91 ? 5.656 -4.216 -7.310 1.00 94.69 91 ILE A O 1
ATOM 722 N N . GLN A 1 92 ? 7.587 -5.220 -7.831 1.00 94.62 92 GLN A N 1
ATOM 723 C CA . GLN A 1 92 ? 7.667 -5.933 -6.563 1.00 94.62 92 GLN A CA 1
ATOM 724 C C . GLN A 1 92 ? 7.862 -5.005 -5.372 1.00 94.62 92 GLN A C 1
ATOM 726 O O . GLN A 1 92 ? 7.236 -5.226 -4.337 1.00 94.62 92 GLN A O 1
ATOM 731 N N . LEU A 1 93 ? 8.697 -3.971 -5.504 1.00 96.00 93 LEU A N 1
ATOM 732 C CA . LEU A 1 93 ? 8.850 -2.964 -4.459 1.00 96.00 93 LEU A CA 1
ATOM 733 C C . LEU A 1 93 ? 7.506 -2.284 -4.169 1.00 96.00 93 LEU A C 1
ATOM 735 O O . LEU A 1 93 ? 7.107 -2.215 -3.008 1.00 96.00 93 LEU A O 1
ATOM 739 N N . TYR A 1 94 ? 6.794 -1.844 -5.210 1.00 96.19 94 TYR A N 1
ATOM 740 C CA . TYR A 1 94 ? 5.465 -1.240 -5.088 1.00 96.19 94 TYR A CA 1
ATOM 741 C C . TYR A 1 94 ? 4.476 -2.176 -4.371 1.00 96.19 94 TYR A C 1
ATOM 743 O O . TYR A 1 94 ? 3.896 -1.819 -3.343 1.00 96.19 94 TYR A O 1
ATOM 751 N N . ASN A 1 95 ? 4.349 -3.415 -4.854 1.00 96.81 95 ASN A N 1
ATOM 752 C CA . ASN A 1 95 ? 3.439 -4.409 -4.284 1.00 96.81 95 ASN A CA 1
ATOM 753 C C . ASN A 1 95 ? 3.800 -4.782 -2.839 1.00 96.81 95 ASN A C 1
ATOM 755 O O . ASN A 1 95 ? 2.902 -5.044 -2.038 1.00 96.81 95 ASN A O 1
ATOM 759 N N . ALA A 1 96 ? 5.091 -4.788 -2.493 1.00 97.06 96 ALA A N 1
ATOM 760 C CA . ALA A 1 96 ? 5.567 -5.046 -1.139 1.00 97.06 96 ALA A CA 1
ATOM 761 C C . ALA A 1 96 ? 5.216 -3.907 -0.172 1.00 97.06 96 ALA A C 1
ATOM 763 O O . ALA A 1 96 ? 4.852 -4.188 0.969 1.00 97.06 96 ALA A O 1
ATOM 764 N N . VAL A 1 97 ? 5.286 -2.642 -0.609 1.00 96.94 97 VAL A N 1
ATOM 765 C CA . VAL A 1 97 ? 4.842 -1.495 0.207 1.00 96.94 97 VAL A CA 1
ATOM 766 C C . VAL A 1 97 ? 3.349 -1.611 0.511 1.00 96.94 97 VAL A C 1
ATOM 768 O O . VAL A 1 97 ? 2.957 -1.501 1.673 1.00 96.94 97 VAL A O 1
ATOM 771 N N . LEU A 1 98 ? 2.527 -1.914 -0.499 1.00 97.00 98 LEU A N 1
ATOM 772 C CA . LEU A 1 98 ? 1.088 -2.124 -0.314 1.00 97.00 98 LEU A CA 1
ATOM 773 C C . LEU A 1 98 ? 0.785 -3.311 0.605 1.00 97.00 98 LEU A C 1
ATOM 775 O O . LEU A 1 98 ? -0.046 -3.192 1.500 1.00 97.00 98 LEU A O 1
ATOM 779 N N . ALA A 1 99 ? 1.478 -4.440 0.427 1.00 96.88 99 ALA A N 1
ATOM 780 C CA . ALA A 1 99 ? 1.306 -5.613 1.282 1.00 96.88 99 ALA A CA 1
ATOM 781 C C . ALA A 1 99 ? 1.671 -5.309 2.740 1.00 96.88 99 ALA A C 1
ATOM 783 O O . ALA A 1 99 ? 0.920 -5.652 3.649 1.00 96.88 99 ALA A O 1
ATOM 784 N N . HIS A 1 100 ? 2.783 -4.604 2.959 1.00 95.75 100 HIS A N 1
ATOM 785 C CA . HIS A 1 100 ? 3.184 -4.168 4.290 1.00 95.75 100 HIS A CA 1
ATOM 786 C C . HIS A 1 100 ? 2.134 -3.257 4.924 1.00 95.75 100 HIS A C 1
ATOM 788 O O . HIS A 1 100 ? 1.763 -3.469 6.075 1.00 95.75 100 HIS A O 1
ATOM 794 N N . LEU A 1 101 ? 1.639 -2.262 4.184 1.00 95.88 101 LEU A N 1
ATOM 795 C CA . LEU A 1 101 ? 0.594 -1.371 4.675 1.00 95.88 101 LEU A CA 1
ATOM 796 C C . LEU A 1 101 ? -0.668 -2.158 5.046 1.00 95.88 101 LEU A C 1
ATOM 798 O O . LEU A 1 101 ? -1.166 -2.002 6.160 1.00 95.88 101 LEU A O 1
ATOM 802 N N . ALA A 1 102 ? -1.124 -3.041 4.155 1.00 95.50 102 ALA A N 1
ATOM 803 C CA . ALA A 1 102 ? -2.278 -3.903 4.370 1.00 95.50 102 ALA A CA 1
ATOM 804 C C . ALA A 1 102 ? -2.118 -4.746 5.646 1.00 95.50 102 ALA A C 1
ATOM 806 O O . ALA A 1 102 ? -3.002 -4.734 6.495 1.00 95.50 102 ALA A O 1
ATOM 807 N N . ASP A 1 103 ? -0.964 -5.396 5.839 1.00 94.75 103 ASP A N 1
ATOM 808 C CA . ASP A 1 103 ? -0.656 -6.178 7.045 1.00 94.75 103 ASP A CA 1
ATOM 809 C C . ASP A 1 103 ? -0.723 -5.339 8.333 1.00 94.75 103 ASP A C 1
ATOM 811 O O . ASP A 1 103 ? -1.154 -5.833 9.378 1.00 94.75 103 ASP A O 1
ATOM 815 N N . LYS A 1 104 ? -0.285 -4.074 8.286 1.00 92.88 104 LYS A N 1
ATOM 816 C CA . LYS A 1 104 ? -0.275 -3.190 9.461 1.00 92.88 104 LYS A CA 1
ATOM 817 C C . LYS A 1 104 ? -1.664 -2.700 9.834 1.00 92.88 104 LYS A C 1
ATOM 819 O O . LYS A 1 104 ? -2.007 -2.739 11.015 1.00 92.88 104 LYS A O 1
ATOM 824 N N . VAL A 1 105 ? -2.451 -2.263 8.855 1.00 92.38 105 VAL A N 1
ATOM 825 C CA . VAL A 1 105 ? -3.804 -1.743 9.105 1.00 92.38 105 VAL A CA 1
ATOM 826 C C . VAL A 1 105 ? -4.814 -2.856 9.361 1.00 92.38 105 VAL A C 1
ATOM 828 O O . VAL A 1 105 ? -5.830 -2.607 9.992 1.00 92.38 105 VAL A O 1
ATOM 831 N N . SER A 1 106 ? -4.529 -4.087 8.924 1.00 93.62 106 SER A N 1
ATOM 832 C CA . SER A 1 106 ? -5.365 -5.265 9.169 1.00 93.62 106 SER A CA 1
ATOM 833 C C . SER A 1 106 ? -4.825 -6.162 10.288 1.00 93.62 106 SER A C 1
ATOM 835 O O . SER A 1 106 ? -5.106 -7.364 10.304 1.00 93.62 106 SER A O 1
ATOM 837 N N . SER A 1 107 ? -3.995 -5.628 11.191 1.00 91.69 107 SER A N 1
ATOM 838 C CA . SER A 1 107 ? -3.385 -6.437 12.248 1.00 91.69 107 SER A CA 1
ATOM 839 C C . SER A 1 107 ? -4.460 -7.038 13.169 1.00 91.69 107 SER A C 1
ATOM 841 O O . SER A 1 107 ? -5.322 -6.305 13.663 1.00 91.69 107 SER A O 1
ATOM 843 N N . PRO A 1 108 ? -4.399 -8.347 13.485 1.00 88.69 108 PRO A N 1
ATOM 844 C CA . PRO A 1 108 ? -5.345 -8.979 14.404 1.00 88.69 108 PRO A CA 1
ATOM 845 C C . PRO A 1 108 ? -5.280 -8.382 15.815 1.00 88.69 108 PRO A C 1
ATOM 847 O O . PRO A 1 108 ? -6.246 -8.493 16.569 1.00 88.69 108 PRO A O 1
ATOM 850 N N . ASP A 1 109 ? -4.183 -7.717 16.176 1.00 88.25 109 ASP A N 1
ATOM 851 C CA . ASP A 1 109 ? -4.050 -7.041 17.467 1.00 88.25 109 ASP A CA 1
ATOM 852 C C . ASP A 1 109 ? -5.030 -5.867 17.610 1.00 88.25 109 ASP A C 1
ATOM 854 O O . ASP A 1 109 ? -5.478 -5.588 18.720 1.00 88.25 109 ASP A O 1
ATOM 858 N N . LEU A 1 110 ? -5.446 -5.237 16.502 1.00 89.31 110 LEU A N 1
ATOM 859 C CA . LEU A 1 110 ? -6.450 -4.165 16.516 1.00 89.31 110 LEU A CA 1
ATOM 860 C C . LEU A 1 110 ? -7.818 -4.677 16.967 1.00 89.31 110 LEU A C 1
ATOM 862 O O . LEU A 1 110 ? -8.515 -4.000 17.720 1.00 89.31 110 LEU A O 1
ATOM 866 N N . SER A 1 111 ? -8.168 -5.909 16.587 1.00 88.25 111 SER A N 1
ATOM 867 C CA . SER A 1 111 ? -9.429 -6.550 16.992 1.00 88.25 111 SER A CA 1
ATOM 868 C C . SER A 1 111 ? -9.505 -6.862 18.489 1.00 88.25 111 SER A C 1
ATOM 870 O O . SER A 1 111 ? -10.585 -7.106 19.019 1.00 88.25 111 SER A O 1
ATOM 872 N N . ARG A 1 112 ? -8.364 -6.834 19.194 1.00 86.06 112 ARG A N 1
ATOM 873 C CA . ARG A 1 112 ? -8.303 -7.017 20.652 1.00 86.06 112 ARG A CA 1
ATOM 874 C C . ARG A 1 112 ? -8.619 -5.732 21.413 1.00 86.06 112 ARG A C 1
ATOM 876 O O . ARG A 1 112 ? -8.733 -5.769 22.636 1.00 86.06 112 ARG A O 1
ATOM 883 N N . LEU A 1 113 ? -8.721 -4.599 20.720 1.00 84.62 113 LEU A N 1
ATOM 884 C CA . LEU A 1 113 ? -9.012 -3.318 21.346 1.00 84.62 113 LEU A CA 1
ATOM 885 C C . LEU A 1 113 ? -10.500 -3.228 21.673 1.00 84.62 113 LEU A C 1
ATOM 887 O O . LEU A 1 113 ? -11.356 -3.382 20.812 1.00 84.62 113 LEU A O 1
ATOM 891 N N . SER A 1 114 ? -10.812 -2.943 22.933 1.00 79.62 114 SER A N 1
ATOM 892 C CA . SER A 1 114 ? -12.190 -2.697 23.386 1.00 79.62 114 SER A CA 1
ATOM 893 C C . SER A 1 114 ? -12.595 -1.221 23.271 1.00 79.62 114 SER A C 1
ATOM 895 O O . SER A 1 114 ? -13.566 -0.796 23.887 1.00 79.62 114 SER A O 1
ATOM 897 N N . TRP A 1 115 ? -11.814 -0.426 22.534 1.00 78.44 115 TRP A N 1
ATOM 898 C CA . TRP A 1 115 ? -12.062 0.992 22.290 1.00 78.44 115 TRP A CA 1
ATOM 899 C C . TRP A 1 115 ? -12.607 1.192 20.870 1.00 78.44 115 TRP A C 1
ATOM 901 O O . TRP A 1 115 ? -12.024 0.619 19.948 1.00 78.44 115 TRP A O 1
ATOM 911 N N . PRO A 1 116 ? -13.625 2.043 20.658 1.00 78.00 116 PRO A N 1
ATOM 912 C CA . PRO A 1 116 ? -14.377 2.785 21.672 1.00 78.00 116 PRO A CA 1
ATOM 913 C C . PRO A 1 116 ? -15.552 1.999 22.278 1.00 78.00 116 PRO A C 1
ATOM 915 O O . PRO A 1 116 ? -16.094 1.105 21.629 1.00 78.00 116 PRO A O 1
ATOM 918 N N . PRO A 1 117 ? -15.981 2.329 23.513 1.00 78.44 117 PRO A N 1
ATOM 919 C CA . PRO A 1 117 ? -17.245 1.838 24.046 1.00 78.44 117 PRO A CA 1
ATOM 920 C C . PRO A 1 117 ? -18.409 2.371 23.202 1.00 78.44 117 PRO A C 1
ATOM 922 O O . PRO A 1 117 ? -18.409 3.536 22.790 1.00 78.44 117 PRO A O 1
ATOM 925 N N . GLY A 1 118 ? -19.405 1.523 22.945 1.00 77.50 118 GLY A N 1
ATOM 926 C CA . GLY A 1 118 ? -20.503 1.839 22.027 1.00 77.50 118 GLY A CA 1
ATOM 927 C C . GLY A 1 118 ? -21.340 3.043 22.453 1.00 77.50 118 GLY A C 1
ATOM 928 O O . GLY A 1 118 ? -21.853 3.763 21.605 1.00 77.50 118 GLY A O 1
ATOM 929 N N . GLU A 1 119 ? -21.408 3.325 23.752 1.00 79.69 119 GLU A N 1
ATOM 930 C CA . GLU A 1 119 ? -22.125 4.467 24.322 1.00 79.69 119 GLU A CA 1
ATOM 931 C C . GLU A 1 119 ? -21.536 5.820 23.895 1.00 79.69 119 GLU A C 1
ATOM 933 O O . GLU A 1 119 ? -22.230 6.833 23.943 1.00 79.69 119 GLU A O 1
ATOM 938 N N . PHE A 1 120 ? -20.268 5.840 23.471 1.00 76.38 120 PHE A N 1
ATOM 939 C CA . PHE A 1 120 ? -19.572 7.040 23.002 1.00 76.38 120 PHE A CA 1
ATOM 940 C C . PHE A 1 120 ? -19.489 7.133 21.472 1.00 76.38 120 PHE A C 1
ATOM 942 O O . PHE A 1 120 ? -18.918 8.095 20.959 1.00 76.38 120 PHE A O 1
ATOM 949 N N . CYS A 1 121 ? -20.053 6.165 20.745 1.00 75.31 121 CYS A N 1
ATOM 950 C CA . CYS A 1 121 ? -20.091 6.132 19.281 1.00 75.31 121 CYS A CA 1
ATOM 951 C C . CYS A 1 121 ? -21.341 6.857 18.753 1.00 75.31 121 CYS A C 1
ATOM 953 O O . CYS A 1 121 ? -22.193 6.251 18.106 1.00 75.31 121 CYS A O 1
ATOM 955 N N . LEU A 1 122 ? -21.490 8.139 19.088 1.00 74.62 122 LEU A N 1
ATOM 956 C CA . LEU A 1 122 ? -22.581 8.987 18.605 1.00 74.62 122 LEU A CA 1
ATOM 957 C C . LEU A 1 122 ? -22.154 9.688 17.306 1.00 74.62 122 LEU A C 1
ATOM 959 O O . LEU A 1 122 ? -20.969 9.919 17.084 1.00 74.62 122 LEU A O 1
ATOM 963 N N . GLN A 1 123 ? -23.108 10.078 16.454 1.00 68.06 123 GLN A N 1
ATOM 964 C CA . GLN A 1 123 ? -22.796 10.845 15.233 1.00 68.06 123 GLN A CA 1
ATOM 965 C C . GLN A 1 123 ? -22.044 12.150 15.545 1.00 68.06 123 GLN A C 1
ATOM 967 O O . GLN A 1 123 ? -21.139 12.538 14.820 1.00 68.06 123 GLN A O 1
ATOM 972 N N . GLU A 1 124 ? -22.355 12.781 16.678 1.00 70.69 124 GLU A N 1
ATOM 973 C CA . GLU A 1 124 ? -21.722 14.021 17.149 1.00 70.69 124 GLU A CA 1
ATOM 974 C C . GLU A 1 124 ? -20.263 13.837 17.609 1.00 70.69 124 GLU A C 1
ATOM 976 O O . GLU A 1 124 ? -19.565 14.825 17.827 1.00 70.69 124 GLU A O 1
ATOM 981 N N . SER A 1 125 ? -19.801 12.593 17.794 1.00 68.25 125 SER A N 1
ATOM 982 C CA . SER A 1 125 ? -18.456 12.275 18.286 1.00 68.25 125 SER A CA 1
ATOM 983 C C . SER A 1 125 ? -17.530 11.634 17.253 1.00 68.25 125 SER A C 1
ATOM 985 O O . SER A 1 125 ? -16.392 11.304 17.597 1.00 68.25 125 SER A O 1
ATOM 987 N N . GLN A 1 126 ? -17.966 11.497 15.997 1.00 66.25 126 GLN A N 1
ATOM 988 C CA . GLN A 1 126 ? -17.191 10.857 14.924 1.00 66.25 126 GLN A CA 1
ATOM 989 C C . GLN A 1 126 ? -15.845 11.550 14.638 1.00 66.25 126 GLN A C 1
ATOM 991 O O . GLN A 1 126 ? -14.881 10.885 14.256 1.00 66.25 126 GLN A O 1
ATOM 996 N N . ASP A 1 127 ? -15.735 12.852 14.919 1.00 66.56 127 ASP A N 1
ATOM 997 C CA . ASP A 1 127 ? -14.498 13.627 14.742 1.00 66.56 127 ASP A CA 1
ATOM 998 C C . ASP A 1 127 ? -13.359 13.190 15.685 1.00 66.56 127 ASP A C 1
ATOM 1000 O O . ASP A 1 127 ? -12.183 13.434 15.411 1.00 66.56 127 ASP A O 1
ATOM 1004 N N . PHE A 1 128 ? -13.684 12.569 16.824 1.00 69.62 128 PHE A N 1
ATOM 1005 C CA . PHE A 1 128 ? -12.715 12.226 17.876 1.00 69.62 128 PHE A CA 1
ATOM 1006 C C . PHE A 1 128 ? -12.811 10.776 18.366 1.00 69.62 128 PHE A C 1
ATOM 1008 O O . PHE A 1 128 ? -11.896 10.298 19.043 1.00 69.62 128 PHE A O 1
ATOM 1015 N N . VAL A 1 129 ? -13.878 10.054 18.020 1.00 79.75 129 VAL A N 1
ATOM 1016 C CA . VAL A 1 129 ? -14.108 8.660 18.402 1.00 79.75 129 VAL A CA 1
ATOM 1017 C C . VAL A 1 129 ? -14.287 7.811 17.140 1.00 79.75 129 VAL A C 1
ATOM 1019 O O . VAL A 1 129 ? -15.142 8.131 16.318 1.00 79.75 129 VAL A O 1
ATOM 1022 N N . PRO A 1 130 ? -13.518 6.716 16.972 1.00 85.44 130 PRO A N 1
ATOM 1023 C CA . PRO A 1 130 ? -13.735 5.794 15.864 1.00 85.44 130 PRO A CA 1
ATOM 1024 C C . PRO A 1 130 ? -15.168 5.244 15.831 1.00 85.44 130 PRO A C 1
ATOM 1026 O O . PRO A 1 130 ? -15.758 4.973 16.872 1.00 85.44 130 PRO A O 1
ATOM 1029 N N . HIS A 1 131 ? -15.720 4.999 14.646 1.00 86.12 131 HIS A N 1
ATOM 1030 C CA . HIS A 1 131 ? -16.984 4.262 14.523 1.00 86.12 131 HIS A CA 1
ATOM 1031 C C . HIS A 1 131 ? -16.907 2.855 15.153 1.00 86.12 131 HIS A C 1
ATOM 1033 O O . HIS A 1 131 ? -15.852 2.226 15.165 1.00 86.12 131 HIS A O 1
ATOM 1039 N N . LEU A 1 132 ? -18.030 2.315 15.640 1.00 84.62 132 LEU A N 1
ATOM 1040 C CA . LEU A 1 132 ? -18.075 1.070 16.430 1.00 84.62 132 LEU A CA 1
ATOM 1041 C C . LEU A 1 132 ? -17.444 -0.151 15.727 1.00 84.62 132 LEU A C 1
ATOM 1043 O O . LEU A 1 132 ? -16.897 -1.038 16.377 1.00 84.62 132 LEU A O 1
ATOM 1047 N N . GLY A 1 133 ? -17.527 -0.208 14.396 1.00 86.25 133 GLY A N 1
ATOM 1048 C CA . GLY A 1 133 ? -17.055 -1.333 13.585 1.00 86.25 133 GLY A CA 1
ATOM 1049 C C . GLY A 1 133 ? -15.582 -1.279 13.164 1.00 86.25 133 GLY A C 1
ATOM 1050 O O . GLY A 1 133 ? -15.132 -2.219 12.498 1.00 86.25 133 GLY A O 1
ATOM 1051 N N . TRP A 1 134 ? -14.841 -0.228 13.537 1.00 89.56 134 TRP A N 1
ATOM 1052 C CA . TRP A 1 134 ? -13.527 0.105 12.966 1.00 89.56 134 TRP A CA 1
ATOM 1053 C C . TRP A 1 134 ? -12.464 -0.980 13.094 1.00 89.56 134 TRP A C 1
ATOM 1055 O O . TRP A 1 134 ? -11.619 -1.136 12.221 1.00 89.56 134 TRP A O 1
ATOM 1065 N N . ASN A 1 135 ? -12.495 -1.744 14.180 1.00 91.31 135 ASN A N 1
ATOM 1066 C CA . ASN A 1 135 ? -11.551 -2.822 14.440 1.00 91.31 135 ASN A CA 1
ATOM 1067 C C . ASN A 1 135 ? -12.205 -4.204 14.368 1.00 91.31 135 ASN A C 1
ATOM 1069 O O . ASN A 1 135 ? -11.627 -5.198 14.821 1.00 91.31 135 ASN A O 1
ATOM 1073 N N . SER A 1 136 ? -13.406 -4.293 13.792 1.00 91.38 136 SER A N 1
ATOM 1074 C CA . SER A 1 136 ? -14.056 -5.580 13.585 1.00 91.38 136 SER A CA 1
ATOM 1075 C C . SER A 1 136 ? -13.226 -6.439 12.618 1.00 91.38 136 SER A C 1
ATOM 1077 O O . SER A 1 136 ? -12.732 -5.929 11.609 1.00 91.38 136 SER A O 1
ATOM 1079 N N . PRO A 1 137 ? -13.096 -7.760 12.846 1.00 91.88 137 PRO A N 1
ATOM 1080 C CA . PRO A 1 137 ? -12.313 -8.627 11.963 1.00 91.88 137 PRO A CA 1
ATOM 1081 C C . PRO A 1 137 ? -12.747 -8.558 10.494 1.00 91.88 137 PRO A C 1
ATOM 1083 O O . PRO A 1 137 ? -11.915 -8.663 9.598 1.00 91.88 137 PRO A O 1
ATOM 1086 N N . LYS A 1 138 ? -14.047 -8.346 10.246 1.00 92.06 138 LYS A N 1
ATOM 1087 C CA . LYS A 1 138 ? -14.593 -8.176 8.896 1.00 92.06 138 LYS A CA 1
ATOM 1088 C C . LYS A 1 138 ? -14.115 -6.878 8.247 1.00 92.06 138 LYS A C 1
ATOM 1090 O O . LYS A 1 138 ? -13.686 -6.917 7.102 1.00 92.06 138 LYS A O 1
ATOM 1095 N N . HIS A 1 139 ? -14.158 -5.758 8.970 1.00 92.12 139 HIS A N 1
ATOM 1096 C CA . HIS A 1 139 ? -13.678 -4.476 8.457 1.00 92.12 139 HIS A CA 1
ATOM 1097 C C . HIS A 1 139 ? -12.167 -4.505 8.193 1.00 92.12 139 HIS A C 1
ATOM 1099 O O . HIS A 1 139 ? -11.723 -4.079 7.134 1.00 92.12 139 HIS A O 1
ATOM 1105 N N . LEU A 1 140 ? -11.380 -5.095 9.100 1.00 93.88 140 LEU A N 1
ATOM 1106 C CA . LEU A 1 140 ? -9.932 -5.248 8.923 1.00 93.88 140 LEU A CA 1
ATOM 1107 C C . LEU A 1 140 ? -9.583 -6.123 7.707 1.00 93.88 140 LEU A C 1
ATOM 1109 O O . LEU A 1 140 ? -8.673 -5.792 6.949 1.00 93.88 140 LEU A O 1
ATOM 1113 N N . ALA A 1 141 ? -10.311 -7.225 7.497 1.00 94.00 141 ALA A N 1
ATOM 1114 C CA . ALA A 1 141 ? -10.144 -8.068 6.313 1.00 94.00 141 ALA A CA 1
ATOM 1115 C C . ALA A 1 141 ? -10.518 -7.321 5.025 1.00 94.00 141 ALA A C 1
ATOM 1117 O O . ALA A 1 141 ? -9.798 -7.400 4.037 1.00 94.00 141 ALA A O 1
ATOM 1118 N N . TRP A 1 142 ? -11.600 -6.546 5.051 1.00 94.75 142 TRP A N 1
ATOM 1119 C CA . TRP A 1 142 ? -11.993 -5.714 3.919 1.00 94.75 142 TRP A CA 1
ATOM 1120 C C . TRP A 1 142 ? -10.946 -4.631 3.603 1.00 94.75 142 TRP A C 1
ATOM 1122 O O . TRP A 1 142 ? -10.559 -4.488 2.446 1.00 94.75 142 TRP A O 1
ATOM 1132 N N . LEU A 1 143 ? -10.407 -3.933 4.613 1.00 94.38 143 LEU A N 1
ATOM 1133 C CA . LEU A 1 143 ? -9.335 -2.940 4.436 1.00 94.38 143 LEU A CA 1
ATOM 1134 C C . LEU A 1 143 ? -8.103 -3.554 3.771 1.00 94.38 143 LEU A C 1
ATOM 1136 O O . LEU A 1 143 ? -7.496 -2.950 2.885 1.00 94.38 143 LEU A O 1
ATOM 1140 N N . ARG A 1 144 ? -7.747 -4.773 4.189 1.00 95.62 144 ARG A N 1
ATOM 1141 C CA . ARG A 1 144 ? -6.661 -5.535 3.580 1.00 95.62 144 ARG A CA 1
ATOM 1142 C C . ARG A 1 144 ? -6.905 -5.741 2.089 1.00 95.62 144 ARG A C 1
ATOM 1144 O O . ARG A 1 144 ? -6.042 -5.390 1.291 1.00 95.62 144 ARG A O 1
ATOM 1151 N N . GLU A 1 145 ? -8.056 -6.293 1.720 1.00 94.81 145 GLU A N 1
ATOM 1152 C CA . GLU A 1 145 ? -8.391 -6.572 0.319 1.00 94.81 145 GLU A CA 1
ATOM 1153 C C . GLU A 1 145 ? -8.491 -5.288 -0.512 1.00 94.81 145 GLU A C 1
ATOM 1155 O O . GLU A 1 145 ? -7.991 -5.238 -1.638 1.00 94.81 145 GLU A O 1
ATOM 1160 N N . ALA A 1 146 ? -9.041 -4.214 0.060 1.00 93.94 146 ALA A N 1
ATOM 1161 C CA . ALA A 1 146 ? -9.086 -2.906 -0.578 1.00 93.94 146 ALA A CA 1
ATOM 1162 C C . ALA A 1 146 ? -7.673 -2.422 -0.936 1.00 93.94 146 ALA A C 1
ATOM 1164 O O . ALA A 1 146 ? -7.417 -2.101 -2.095 1.00 93.94 146 ALA A O 1
ATOM 1165 N N . ILE A 1 147 ? -6.725 -2.436 0.005 1.00 95.44 147 ILE A N 1
ATOM 1166 C CA . ILE A 1 147 ? -5.338 -2.012 -0.258 1.00 95.44 147 ILE A CA 1
ATOM 1167 C C . ILE A 1 147 ? -4.645 -2.959 -1.243 1.00 95.44 147 ILE A C 1
ATOM 1169 O O . ILE A 1 147 ? -3.957 -2.506 -2.157 1.00 95.44 147 ILE A O 1
ATOM 1173 N N . LEU A 1 148 ? -4.827 -4.274 -1.098 1.00 95.31 148 LEU A N 1
ATOM 1174 C CA . LEU A 1 148 ? -4.211 -5.255 -1.994 1.00 95.31 148 LEU A CA 1
ATOM 1175 C C . LEU A 1 148 ? -4.759 -5.176 -3.426 1.00 95.31 148 LEU A C 1
ATOM 1177 O O . LEU A 1 148 ? -4.022 -5.478 -4.363 1.00 95.31 148 LEU A O 1
ATOM 1181 N N . SER A 1 149 ? -5.983 -4.678 -3.630 1.00 93.44 149 SER A N 1
ATOM 1182 C CA . SER A 1 149 ? -6.531 -4.425 -4.972 1.00 93.44 149 SER A CA 1
ATOM 1183 C C . SER A 1 149 ? -5.685 -3.438 -5.793 1.00 93.44 149 SER A C 1
ATOM 1185 O O . SER A 1 149 ? -5.682 -3.486 -7.029 1.00 93.44 149 SER A O 1
ATOM 1187 N N . LEU A 1 150 ? -4.890 -2.587 -5.128 1.00 93.75 150 LEU A N 1
ATOM 1188 C CA . LEU A 1 150 ? -3.957 -1.672 -5.780 1.00 93.75 150 LEU A CA 1
ATOM 1189 C C . LEU A 1 150 ? -2.700 -2.357 -6.319 1.00 93.75 150 LEU A C 1
ATOM 1191 O O . LEU A 1 150 ? -2.037 -1.778 -7.175 1.00 93.75 150 LEU A O 1
ATOM 1195 N N . GLN A 1 151 ? -2.406 -3.608 -5.966 1.00 94.56 151 GLN A N 1
ATOM 1196 C CA . GLN A 1 151 ? -1.212 -4.292 -6.467 1.00 94.56 151 GLN A CA 1
ATOM 1197 C C . GLN A 1 151 ? -1.183 -4.395 -7.994 1.00 94.56 151 GLN A C 1
ATOM 1199 O O . GLN A 1 151 ? -2.176 -4.717 -8.647 1.00 94.56 151 GLN A O 1
ATOM 1204 N N . LEU A 1 152 ? -0.031 -4.095 -8.582 1.00 93.38 152 LEU A N 1
ATOM 1205 C CA . LEU A 1 152 ? 0.193 -4.255 -10.010 1.00 93.38 152 LEU A CA 1
ATOM 1206 C C . LEU A 1 152 ? 0.339 -5.743 -10.363 1.00 93.38 152 LEU A C 1
ATOM 1208 O O . LEU A 1 152 ? 0.896 -6.507 -9.563 1.00 93.38 152 LEU A O 1
ATOM 1212 N N . PRO A 1 153 ? -0.119 -6.161 -11.557 1.00 92.12 153 PRO A N 1
ATOM 1213 C CA . PRO A 1 153 ? 0.145 -7.504 -12.051 1.00 92.12 153 PRO A CA 1
ATOM 1214 C C . PRO A 1 153 ? 1.654 -7.736 -12.173 1.00 92.12 153 PRO A C 1
ATOM 1216 O O . PRO A 1 153 ? 2.448 -6.798 -12.276 1.00 92.12 153 PRO A O 1
ATOM 1219 N N . LYS A 1 154 ? 2.070 -9.003 -12.137 1.00 88.62 154 LYS A N 1
ATOM 1220 C CA . LYS A 1 154 ? 3.475 -9.344 -12.368 1.00 88.62 154 LYS A CA 1
ATOM 1221 C C . LYS A 1 154 ? 3.828 -9.044 -13.820 1.00 88.62 154 LYS A C 1
ATOM 1223 O O . LYS A 1 154 ? 3.031 -9.291 -14.717 1.00 88.62 154 LYS A O 1
ATOM 1228 N N . TRP A 1 155 ? 5.036 -8.541 -14.036 1.00 85.94 155 TRP A N 1
ATOM 1229 C CA . TRP A 1 155 ? 5.570 -8.424 -15.383 1.00 85.94 155 TRP A CA 1
ATOM 1230 C C . TRP A 1 155 ? 5.972 -9.807 -15.895 1.00 85.94 155 TRP A C 1
ATOM 1232 O O . TRP A 1 155 ? 6.816 -10.470 -15.287 1.00 85.94 155 TRP A O 1
ATOM 1242 N N . GLU A 1 156 ? 5.365 -10.243 -16.993 1.00 80.06 156 GLU A N 1
ATOM 1243 C CA . GLU A 1 156 ? 5.776 -11.454 -17.697 1.00 80.06 156 GLU A CA 1
ATOM 1244 C C . GLU A 1 156 ? 6.967 -11.107 -18.594 1.00 80.06 156 GLU A C 1
ATOM 1246 O O . GLU A 1 156 ? 6.905 -10.187 -19.408 1.00 80.06 156 GLU A O 1
ATOM 1251 N N . GLN A 1 157 ? 8.097 -11.783 -18.377 1.00 67.31 157 GLN A N 1
ATOM 1252 C CA . GLN A 1 157 ? 9.340 -11.455 -19.064 1.00 67.31 157 GLN A CA 1
ATOM 1253 C C . GLN A 1 157 ? 9.223 -11.766 -20.560 1.00 67.31 157 GLN A C 1
ATOM 1255 O O . GLN A 1 157 ? 8.899 -12.882 -20.958 1.00 67.31 157 GLN A O 1
ATOM 1260 N N . ILE A 1 158 ? 9.511 -10.747 -21.363 1.00 65.94 158 ILE A N 1
ATOM 1261 C CA . ILE A 1 158 ? 9.554 -10.778 -22.824 1.00 65.94 158 ILE A CA 1
ATOM 1262 C C . ILE A 1 158 ? 10.955 -11.236 -23.249 1.00 65.94 158 ILE A C 1
ATOM 1264 O O . ILE A 1 158 ? 11.941 -10.952 -22.559 1.00 65.94 158 ILE A O 1
ATOM 1268 N N . SER A 1 159 ? 11.067 -11.941 -24.372 1.00 59.53 159 SER A N 1
ATOM 1269 C CA . SER A 1 159 ? 12.357 -12.379 -24.906 1.00 59.53 159 SER A CA 1
ATOM 1270 C C . SER A 1 159 ? 13.177 -11.158 -25.339 1.00 59.53 159 SER A C 1
ATOM 1272 O O . SER A 1 159 ? 12.677 -10.262 -26.013 1.00 59.53 159 SER A O 1
ATOM 1274 N N . ALA A 1 160 ? 14.481 -11.132 -25.043 1.00 55.91 160 ALA A N 1
ATOM 1275 C CA . ALA A 1 160 ? 15.382 -10.046 -25.467 1.00 55.91 160 ALA A CA 1
ATOM 1276 C C . ALA A 1 160 ? 15.538 -9.907 -27.005 1.00 55.91 160 ALA A C 1
ATOM 1278 O O . ALA A 1 160 ? 16.285 -9.054 -27.479 1.00 55.91 160 ALA A O 1
ATOM 1279 N N . THR A 1 161 ? 14.873 -10.772 -27.774 1.00 56.28 161 THR A N 1
ATOM 1280 C CA . THR A 1 161 ? 14.882 -10.852 -29.242 1.00 56.28 161 THR A CA 1
ATOM 1281 C C . THR A 1 161 ? 13.630 -10.255 -29.886 1.00 56.28 161 THR A C 1
ATOM 1283 O O . THR A 1 161 ? 13.540 -10.249 -31.112 1.00 56.28 161 THR A O 1
ATOM 1286 N N . ASP A 1 162 ? 12.691 -9.751 -29.084 1.00 64.44 162 ASP A N 1
ATOM 1287 C CA . ASP A 1 162 ? 11.382 -9.339 -29.576 1.00 64.44 162 ASP A CA 1
ATOM 1288 C C . ASP A 1 162 ? 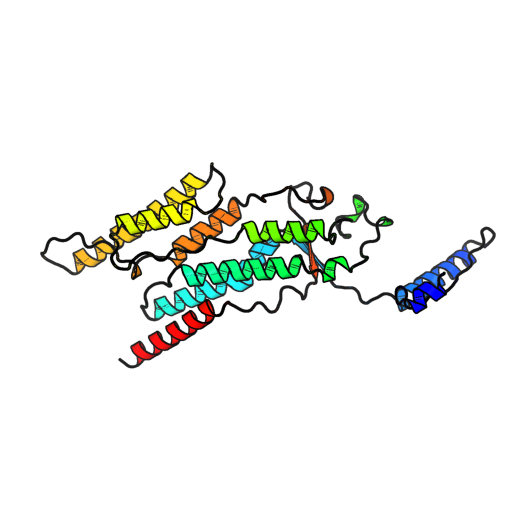11.461 -7.980 -30.288 1.00 64.44 162 ASP A C 1
ATOM 1290 O O . ASP A 1 162 ? 12.151 -7.041 -29.875 1.00 64.44 162 ASP A O 1
ATOM 1294 N N . SER A 1 163 ? 10.769 -7.898 -31.419 1.00 79.75 163 SER A N 1
ATOM 1295 C CA . SER A 1 163 ? 10.696 -6.704 -32.253 1.00 79.75 163 SER A CA 1
ATOM 1296 C C . SER A 1 163 ? 9.982 -5.563 -31.516 1.00 79.75 163 SER A C 1
ATOM 1298 O O . SER A 1 163 ? 9.149 -5.776 -30.635 1.00 79.75 163 SER A O 1
ATOM 1300 N N . TRP A 1 164 ? 10.264 -4.311 -31.889 1.00 81.88 164 TRP A N 1
ATOM 1301 C CA . TRP A 1 164 ? 9.620 -3.142 -31.270 1.00 81.88 164 TRP A CA 1
ATOM 1302 C C . TRP A 1 164 ? 8.078 -3.212 -31.221 1.00 81.88 164 TRP A C 1
ATOM 1304 O O . TRP A 1 164 ? 7.508 -2.883 -30.179 1.00 81.88 164 TRP A O 1
ATOM 1314 N N . PRO A 1 165 ? 7.371 -3.690 -32.266 1.00 84.62 165 PRO A N 1
ATOM 1315 C CA . PRO A 1 165 ? 5.925 -3.896 -32.196 1.00 84.62 165 PRO A CA 1
ATOM 1316 C C . PRO A 1 165 ? 5.483 -4.911 -31.130 1.00 84.62 165 PRO A C 1
ATOM 1318 O O . PRO A 1 165 ? 4.481 -4.675 -30.459 1.00 84.62 165 PRO A O 1
ATOM 1321 N N . GLU A 1 166 ? 6.215 -6.013 -30.947 1.00 84.12 166 GLU A N 1
ATOM 1322 C CA . GLU A 1 166 ? 5.915 -7.046 -29.937 1.00 84.12 166 GLU A CA 1
ATOM 1323 C C . GLU A 1 166 ? 6.141 -6.521 -28.516 1.00 84.12 166 GLU A C 1
ATOM 1325 O O . GLU A 1 166 ? 5.364 -6.791 -27.595 1.00 84.12 166 GLU A O 1
ATOM 1330 N N . LEU A 1 167 ? 7.164 -5.686 -28.360 1.00 84.56 167 LEU A N 1
ATOM 1331 C CA . LEU A 1 167 ? 7.485 -5.007 -27.118 1.00 84.56 167 LEU A CA 1
ATOM 1332 C C . LEU A 1 167 ? 6.404 -3.986 -26.734 1.00 84.56 167 LEU A C 1
ATOM 1334 O O . LEU A 1 167 ? 5.915 -3.995 -25.603 1.00 84.56 167 LEU A O 1
ATOM 1338 N N . CYS A 1 168 ? 5.950 -3.164 -27.688 1.00 86.75 168 CYS A N 1
ATOM 1339 C CA . CYS A 1 168 ? 4.796 -2.285 -27.492 1.00 86.75 168 CYS A CA 1
ATOM 1340 C C . CYS A 1 168 ? 3.526 -3.081 -27.165 1.00 86.75 168 CYS A C 1
ATOM 1342 O O . CYS A 1 168 ? 2.815 -2.731 -26.224 1.00 86.75 168 CYS A O 1
ATOM 1344 N N . ALA A 1 169 ? 3.248 -4.162 -27.903 1.00 88.00 169 ALA A N 1
ATOM 1345 C CA . ALA A 1 169 ? 2.075 -5.003 -27.676 1.00 88.00 169 ALA A CA 1
ATOM 1346 C C . ALA A 1 169 ? 2.060 -5.591 -26.261 1.00 88.00 169 ALA A C 1
ATOM 1348 O O . ALA A 1 169 ? 1.021 -5.583 -25.606 1.00 88.00 169 ALA A O 1
ATOM 1349 N N . SER A 1 170 ? 3.212 -6.026 -25.759 1.00 88.19 170 SER A N 1
ATOM 1350 C CA . SER A 1 170 ? 3.336 -6.551 -24.401 1.00 88.19 170 SER A CA 1
ATOM 1351 C C . SER A 1 170 ? 3.151 -5.476 -23.326 1.00 88.19 170 SER A C 1
ATOM 1353 O O . SER A 1 170 ? 2.497 -5.733 -22.319 1.00 88.19 170 SER A O 1
ATOM 1355 N N . ILE A 1 171 ? 3.639 -4.248 -23.547 1.00 89.19 171 ILE A N 1
ATOM 1356 C CA . ILE A 1 171 ? 3.382 -3.108 -22.644 1.00 89.19 171 ILE A CA 1
ATOM 1357 C C . ILE A 1 171 ? 1.885 -2.794 -22.587 1.00 89.19 171 ILE A C 1
ATOM 1359 O O . ILE A 1 171 ? 1.337 -2.598 -21.503 1.00 89.19 171 ILE A O 1
ATOM 1363 N N . PHE A 1 172 ? 1.210 -2.784 -23.739 1.00 89.38 172 PHE A N 1
ATOM 1364 C CA . PHE A 1 172 ? -0.239 -2.597 -23.806 1.00 89.38 172 PHE A CA 1
ATOM 1365 C C . PHE A 1 172 ? -1.012 -3.761 -23.188 1.00 89.38 172 PHE A C 1
ATOM 1367 O O . PHE A 1 172 ? -2.052 -3.552 -22.568 1.00 89.38 172 PHE A O 1
ATOM 1374 N N . HIS A 1 173 ? -0.513 -4.988 -23.331 1.00 89.00 173 HIS A N 1
ATOM 1375 C CA . HIS A 1 173 ? -1.108 -6.154 -22.697 1.00 89.00 173 HIS A CA 1
ATOM 1376 C C . HIS A 1 173 ? -1.005 -6.059 -21.172 1.00 89.00 173 HIS A C 1
ATOM 1378 O O . HIS A 1 173 ? -2.008 -6.218 -20.481 1.00 89.00 173 HIS A O 1
ATOM 1384 N N . PHE A 1 174 ? 0.174 -5.714 -20.651 1.00 89.69 174 PHE A N 1
ATOM 1385 C CA . PHE A 1 174 ? 0.392 -5.471 -19.229 1.00 89.69 174 PHE A CA 1
ATOM 1386 C C . PHE A 1 174 ? -0.509 -4.353 -18.692 1.00 89.69 174 PHE A C 1
ATOM 1388 O O . PHE A 1 174 ? -1.185 -4.538 -17.682 1.00 89.69 174 PHE A O 1
ATOM 1395 N N . SER A 1 175 ? -0.578 -3.206 -19.375 1.00 87.69 175 SER A N 1
ATOM 1396 C CA . SER A 1 175 ? -1.412 -2.087 -18.925 1.00 87.69 175 SER A CA 1
ATOM 1397 C C . SER A 1 175 ? -2.908 -2.408 -18.982 1.00 87.69 175 SER A C 1
ATOM 1399 O O . SER A 1 175 ? -3.664 -1.935 -18.136 1.00 87.69 175 SER A O 1
ATOM 1401 N N . ALA A 1 176 ? -3.342 -3.263 -19.913 1.00 87.44 176 ALA A N 1
ATOM 1402 C CA . ALA A 1 176 ? -4.719 -3.743 -19.988 1.00 87.44 176 ALA A CA 1
ATOM 1403 C C . ALA A 1 176 ? -5.106 -4.689 -18.837 1.00 87.44 176 ALA A C 1
ATOM 1405 O O . ALA A 1 176 ? -6.293 -4.809 -18.535 1.00 87.44 176 ALA A O 1
ATOM 1406 N N . GLN A 1 177 ? -4.138 -5.344 -18.184 1.00 87.12 177 GLN A N 1
ATOM 1407 C CA . GLN A 1 177 ? -4.384 -6.158 -16.986 1.00 87.12 177 GLN A CA 1
ATOM 1408 C C . GLN A 1 177 ? -4.602 -5.306 -15.729 1.00 87.12 177 GLN A C 1
ATOM 1410 O O . GLN A 1 177 ? -5.080 -5.818 -14.717 1.00 87.12 177 GLN A O 1
ATOM 1415 N N . ILE A 1 178 ? -4.250 -4.019 -15.763 1.00 85.81 178 ILE A N 1
ATOM 1416 C CA . ILE A 1 178 ? -4.456 -3.122 -14.632 1.00 85.81 178 ILE A CA 1
ATOM 1417 C C . ILE A 1 178 ? -5.950 -2.782 -14.572 1.00 85.81 178 ILE A C 1
ATOM 1419 O O . ILE A 1 178 ? -6.474 -2.181 -15.513 1.00 85.81 178 ILE A O 1
ATOM 1423 N N . PRO A 1 179 ? -6.658 -3.151 -13.489 1.00 72.56 179 PRO A N 1
ATOM 1424 C CA . PRO A 1 179 ? -8.073 -2.846 -13.359 1.00 72.56 179 PRO A CA 1
ATOM 1425 C C . PRO A 1 179 ? -8.235 -1.330 -13.240 1.00 72.56 179 PRO A C 1
ATOM 1427 O O . PRO A 1 179 ? -7.815 -0.722 -12.258 1.00 72.56 179 PRO A O 1
ATOM 1430 N N . VAL A 1 180 ? -8.815 -0.726 -14.272 1.00 71.31 180 VAL A N 1
ATOM 1431 C CA . VAL A 1 180 ? -9.065 0.715 -14.371 1.00 71.31 180 VAL A CA 1
ATOM 1432 C C . VAL A 1 180 ? -10.509 0.958 -14.777 1.00 71.31 180 VAL A C 1
ATOM 1434 O O . VAL A 1 180 ? -11.177 0.087 -15.348 1.00 71.31 180 VAL A O 1
ATOM 1437 N N . SER A 1 181 ? -11.007 2.165 -14.515 1.00 74.38 181 SER A N 1
ATOM 1438 C CA . SER A 1 181 ? -12.328 2.543 -14.994 1.00 74.38 181 SER A CA 1
ATOM 1439 C C . SER A 1 181 ? -12.370 2.478 -16.531 1.00 74.38 181 SER A C 1
ATOM 1441 O O . SER A 1 181 ? -11.450 2.909 -17.229 1.00 74.38 181 SER A O 1
ATOM 1443 N N . ARG A 1 182 ? -13.472 1.966 -17.103 1.00 73.62 182 ARG A N 1
ATOM 1444 C CA . ARG A 1 182 ? -13.639 1.874 -18.574 1.00 73.62 182 ARG A CA 1
ATOM 1445 C C . ARG A 1 182 ? -13.470 3.222 -19.285 1.00 73.62 182 ARG A C 1
ATOM 1447 O O . ARG A 1 182 ? -13.183 3.261 -20.476 1.00 73.62 182 ARG A O 1
ATOM 1454 N N . ARG A 1 183 ? -13.701 4.326 -18.570 1.00 76.50 183 ARG A N 1
ATOM 1455 C CA . ARG A 1 183 ? -13.595 5.692 -19.098 1.00 76.50 183 ARG A CA 1
ATOM 1456 C C . ARG A 1 183 ? -12.161 6.203 -19.113 1.00 76.50 183 ARG A C 1
ATOM 1458 O O . ARG A 1 183 ? -11.845 7.051 -19.941 1.00 76.50 183 ARG A O 1
ATOM 1465 N N . SER A 1 184 ? -11.311 5.703 -18.227 1.00 82.12 184 SER A N 1
ATOM 1466 C CA . SER A 1 184 ? -9.943 6.178 -18.088 1.00 82.12 184 SER A CA 1
ATOM 1467 C C . SER A 1 184 ? -8.923 5.295 -18.799 1.00 82.12 184 SER A C 1
ATOM 1469 O O . SER A 1 184 ? -7.851 5.778 -19.157 1.00 82.12 184 SER A O 1
ATOM 1471 N N . GLN A 1 185 ? -9.278 4.046 -19.113 1.00 84.31 185 GLN A N 1
ATOM 1472 C CA . GLN A 1 185 ? -8.444 3.151 -19.918 1.00 84.31 185 GLN A CA 1
ATOM 1473 C C . GLN A 1 185 ? -7.932 3.797 -21.224 1.00 84.31 185 GLN A C 1
ATOM 1475 O O . GLN A 1 185 ? -6.729 3.726 -21.468 1.00 84.31 185 GLN A O 1
ATOM 1480 N N . PRO A 1 186 ? -8.748 4.503 -22.039 1.00 88.25 186 PRO A N 1
ATOM 1481 C CA . PRO A 1 186 ? -8.240 5.160 -23.248 1.00 88.25 186 PRO A CA 1
ATOM 1482 C C . PRO A 1 186 ? -7.195 6.250 -22.963 1.00 88.25 186 PRO A C 1
ATOM 1484 O O . PRO A 1 186 ? -6.289 6.459 -23.767 1.00 88.25 186 PRO A O 1
ATOM 1487 N N . LEU A 1 187 ? -7.292 6.934 -21.816 1.00 89.38 187 LEU A N 1
ATOM 1488 C CA . LEU A 1 187 ? -6.320 7.951 -21.406 1.00 89.38 187 LEU A CA 1
ATOM 1489 C C . LEU A 1 187 ? -4.979 7.316 -21.026 1.00 89.38 187 LEU A C 1
ATOM 1491 O O . LEU A 1 187 ? -3.935 7.838 -21.418 1.00 89.38 187 LEU A O 1
ATOM 1495 N N . LEU A 1 188 ? -5.005 6.184 -20.313 1.00 89.69 188 LEU A N 1
ATOM 1496 C CA . LEU A 1 188 ? -3.806 5.399 -20.009 1.00 89.69 188 LEU A CA 1
ATOM 1497 C C . LEU A 1 188 ? -3.116 4.947 -21.300 1.00 89.69 188 LEU A C 1
ATOM 1499 O O . LEU A 1 188 ? -1.926 5.205 -21.480 1.00 89.69 188 LEU A O 1
ATOM 1503 N N . MET A 1 189 ? -3.874 4.346 -22.224 1.00 91.00 189 MET A N 1
ATOM 1504 C CA . MET A 1 189 ? -3.335 3.870 -23.503 1.00 91.00 189 MET A CA 1
ATOM 1505 C C . MET A 1 189 ? -2.725 5.016 -24.312 1.00 91.00 189 MET A C 1
ATOM 1507 O O . MET A 1 189 ? -1.582 4.909 -24.738 1.00 91.00 189 MET A O 1
ATOM 1511 N N . SER A 1 190 ? -3.416 6.154 -24.426 1.00 91.06 190 SER A N 1
ATOM 1512 C CA . SER A 1 190 ? -2.908 7.321 -25.156 1.00 91.06 190 SER A CA 1
ATOM 1513 C C . SER A 1 190 ? -1.622 7.902 -24.549 1.00 91.06 190 SER A C 1
ATOM 1515 O O . SER A 1 190 ? -0.714 8.308 -25.278 1.00 91.06 190 SER A O 1
ATOM 1517 N N . ARG A 1 191 ? -1.500 7.927 -23.213 1.00 91.94 191 ARG A N 1
ATOM 1518 C CA . ARG A 1 191 ? -0.269 8.372 -22.535 1.00 91.94 191 ARG A CA 1
ATOM 1519 C C . ARG A 1 191 ? 0.900 7.427 -22.803 1.00 91.94 191 ARG A C 1
ATOM 1521 O O . ARG A 1 191 ? 2.003 7.902 -23.071 1.00 91.94 191 ARG A O 1
ATOM 1528 N N . LEU A 1 192 ? 0.654 6.119 -22.755 1.00 92.62 192 LEU A N 1
ATOM 1529 C CA . LEU A 1 192 ? 1.659 5.103 -23.066 1.00 92.62 192 LEU A CA 1
ATOM 1530 C C . LEU A 1 192 ? 2.073 5.165 -24.542 1.00 92.62 192 LEU A C 1
ATOM 1532 O O . LEU A 1 192 ? 3.264 5.200 -24.829 1.00 92.62 192 LEU A O 1
ATOM 1536 N N . GLU A 1 193 ? 1.119 5.278 -25.468 1.00 92.31 193 GLU A N 1
ATOM 1537 C CA . GLU A 1 193 ? 1.382 5.475 -26.901 1.00 92.31 193 GLU A CA 1
ATOM 1538 C C . GLU A 1 193 ? 2.270 6.698 -27.146 1.00 92.31 193 GLU A C 1
ATOM 1540 O O . GLU A 1 193 ? 3.277 6.607 -27.845 1.00 92.31 193 GLU A O 1
ATOM 1545 N N . ASN A 1 194 ? 1.946 7.836 -26.524 1.00 92.62 194 ASN A N 1
ATOM 1546 C CA . ASN A 1 194 ? 2.743 9.052 -26.655 1.00 92.62 194 ASN A CA 1
ATOM 1547 C C . ASN A 1 194 ? 4.175 8.860 -26.129 1.00 92.62 194 ASN A C 1
ATOM 1549 O O . ASN A 1 194 ? 5.133 9.293 -26.772 1.00 92.62 194 ASN A O 1
ATOM 1553 N N . LEU A 1 195 ? 4.333 8.196 -24.979 1.00 91.62 195 LEU A N 1
ATOM 1554 C CA . LEU A 1 195 ? 5.642 7.900 -24.403 1.00 91.62 195 LEU A CA 1
ATOM 1555 C C . LEU A 1 195 ? 6.473 7.010 -25.336 1.00 91.62 195 LEU A C 1
ATOM 1557 O O . LEU A 1 195 ? 7.619 7.347 -25.636 1.00 91.62 195 LEU A O 1
ATOM 1561 N N . LEU A 1 196 ? 5.892 5.918 -25.837 1.00 89.56 196 LEU A N 1
ATOM 1562 C CA . LEU A 1 196 ? 6.571 4.982 -26.736 1.00 89.56 196 LEU A CA 1
ATOM 1563 C C . LEU A 1 196 ? 6.932 5.640 -28.071 1.00 89.56 196 LEU A C 1
ATOM 1565 O O . LEU A 1 196 ? 8.052 5.470 -28.551 1.00 89.56 196 LEU A O 1
ATOM 1569 N N . GLU A 1 197 ? 6.048 6.462 -28.637 1.00 88.12 197 GLU A N 1
ATOM 1570 C CA . GLU A 1 197 ? 6.333 7.186 -29.878 1.00 88.12 197 GLU A CA 1
ATOM 1571 C C . GLU A 1 197 ? 7.468 8.204 -29.689 1.00 88.12 197 GLU A C 1
ATOM 1573 O O . GLU A 1 197 ? 8.358 8.331 -30.532 1.00 88.12 197 GLU A O 1
ATOM 1578 N N . ARG A 1 198 ? 7.524 8.885 -28.536 1.00 87.81 198 ARG A N 1
ATOM 1579 C CA . ARG A 1 198 ? 8.652 9.768 -28.196 1.00 87.81 198 ARG A CA 1
ATOM 1580 C C . ARG A 1 198 ? 9.970 9.003 -28.096 1.00 87.81 198 ARG A C 1
ATOM 1582 O O . ARG A 1 198 ? 10.990 9.515 -28.565 1.00 87.81 198 ARG A O 1
ATOM 1589 N N . VAL A 1 199 ? 9.963 7.809 -27.501 1.00 86.94 199 VAL A N 1
ATOM 1590 C CA . VAL A 1 199 ? 11.145 6.934 -27.406 1.00 86.94 199 VAL A CA 1
ATOM 1591 C C . VAL A 1 199 ? 11.587 6.494 -28.799 1.00 86.94 199 VAL A C 1
ATOM 1593 O O . VAL A 1 199 ? 12.763 6.647 -29.137 1.00 86.94 199 VAL A O 1
ATOM 1596 N N . ARG A 1 200 ? 10.642 6.061 -29.642 1.00 84.44 200 ARG A N 1
ATOM 1597 C CA . ARG A 1 200 ? 10.890 5.694 -31.038 1.00 84.44 200 ARG A CA 1
ATOM 1598 C C . ARG A 1 200 ? 11.550 6.842 -31.801 1.00 84.44 200 ARG A C 1
ATOM 1600 O O . ARG A 1 200 ? 12.673 6.688 -32.278 1.00 84.44 200 ARG A O 1
ATOM 1607 N N . VAL A 1 201 ? 10.915 8.015 -31.854 1.00 83.19 201 VAL A N 1
ATOM 1608 C CA . VAL A 1 201 ? 11.426 9.187 -32.590 1.00 83.19 201 VAL A CA 1
ATOM 1609 C C . VAL A 1 201 ? 12.785 9.645 -32.059 1.00 83.19 201 VAL A C 1
ATOM 1611 O O . VAL A 1 201 ? 13.661 10.020 -32.845 1.00 83.19 201 VAL A O 1
ATOM 1614 N N . LYS A 1 202 ? 12.995 9.615 -30.736 1.00 80.88 202 LYS A N 1
ATOM 1615 C CA . LYS A 1 202 ? 14.290 9.956 -30.134 1.00 80.88 202 LYS A CA 1
ATOM 1616 C C . LYS A 1 202 ? 15.371 8.984 -30.601 1.00 80.88 202 LYS A C 1
ATOM 1618 O O . LYS A 1 202 ? 16.396 9.455 -31.086 1.00 80.88 202 LYS A O 1
ATOM 1623 N N . GLY A 1 203 ? 15.115 7.674 -30.547 1.00 71.38 203 GLY A N 1
ATOM 1624 C CA . GLY A 1 203 ? 16.025 6.636 -31.041 1.00 71.38 203 GLY A CA 1
ATOM 1625 C C . GLY A 1 203 ? 16.500 6.910 -32.472 1.00 71.38 203 GLY A C 1
ATOM 1626 O O . GLY A 1 203 ? 17.706 7.013 -32.708 1.00 71.38 203 GLY A O 1
ATOM 1627 N N . HIS A 1 204 ? 15.557 7.199 -33.377 1.00 66.88 204 HIS A N 1
ATOM 1628 C CA . HIS A 1 204 ? 15.840 7.483 -34.790 1.00 66.88 204 HIS A CA 1
ATOM 1629 C C . HIS A 1 204 ? 16.704 8.744 -34.980 1.00 66.88 204 HIS A C 1
ATOM 1631 O O . HIS A 1 204 ? 17.617 8.754 -35.808 1.00 66.88 204 HIS A O 1
ATOM 1637 N N . ARG A 1 205 ? 16.467 9.812 -34.198 1.00 61.44 205 ARG A N 1
ATOM 1638 C CA . ARG A 1 205 ? 17.226 11.081 -34.276 1.00 61.44 205 ARG A CA 1
ATOM 1639 C C . ARG A 1 205 ? 18.666 10.962 -33.775 1.00 61.44 205 ARG A C 1
ATOM 1641 O O . ARG A 1 205 ? 19.574 11.552 -34.356 1.00 61.44 205 ARG A O 1
ATOM 1648 N N . THR A 1 206 ? 18.898 10.205 -32.703 1.00 58.47 206 THR A N 1
ATOM 1649 C CA . THR A 1 206 ? 20.257 9.986 -32.172 1.00 58.47 206 THR A CA 1
ATOM 1650 C C . THR A 1 206 ? 21.129 9.155 -33.118 1.00 58.47 206 THR A C 1
ATOM 1652 O O . THR A 1 206 ? 22.350 9.315 -33.118 1.00 58.47 206 THR A O 1
ATOM 1655 N N . GLN A 1 207 ? 20.522 8.303 -33.949 1.00 53.44 207 GLN A N 1
ATOM 1656 C CA . GLN A 1 207 ? 21.229 7.447 -34.908 1.00 53.44 207 GLN A CA 1
ATOM 1657 C C . GLN A 1 207 ? 21.461 8.103 -36.277 1.00 53.44 207 GLN A C 1
ATOM 1659 O O . GLN A 1 207 ? 22.534 7.910 -36.853 1.00 53.44 207 GLN A O 1
ATOM 1664 N N . THR A 1 208 ? 20.546 8.949 -36.765 1.00 50.84 208 THR A N 1
ATOM 1665 C CA . THR A 1 208 ? 20.754 9.726 -38.011 1.00 50.84 208 THR A CA 1
ATOM 1666 C C . THR A 1 208 ? 21.903 10.730 -37.905 1.00 50.84 208 THR A C 1
ATOM 1668 O O . THR A 1 208 ? 22.529 11.058 -38.907 1.00 50.84 208 THR A O 1
ATOM 1671 N N . SER A 1 209 ? 22.246 11.174 -36.691 1.00 51.19 209 SER A N 1
ATOM 1672 C CA . SER A 1 209 ? 23.435 12.006 -36.444 1.00 51.19 209 SER A CA 1
ATOM 1673 C C . SER A 1 209 ? 24.751 11.202 -36.453 1.00 51.19 209 SER A C 1
ATOM 1675 O O . SER A 1 209 ? 25.828 11.765 -36.633 1.00 51.19 209 SER A O 1
ATOM 1677 N N . ARG A 1 210 ? 24.687 9.871 -36.271 1.00 49.72 210 ARG A N 1
ATOM 1678 C CA . ARG A 1 210 ? 25.860 8.985 -36.118 1.00 49.72 210 ARG A CA 1
ATOM 1679 C C . ARG A 1 210 ? 26.135 8.073 -37.317 1.00 49.72 210 ARG A C 1
ATOM 1681 O O . ARG A 1 210 ? 27.222 7.507 -37.381 1.00 49.72 210 ARG A O 1
ATOM 1688 N N . SER A 1 211 ? 25.206 7.934 -38.262 1.00 45.50 211 SER A N 1
ATOM 1689 C CA . SER A 1 211 ? 25.356 7.050 -39.423 1.00 45.50 211 SER A CA 1
ATOM 1690 C C . SER A 1 211 ? 25.018 7.782 -40.723 1.00 45.50 211 SER A C 1
ATOM 1692 O O . SER A 1 211 ? 23.885 8.176 -40.984 1.00 45.50 211 SER A O 1
ATOM 1694 N N . SER A 1 212 ? 26.037 7.982 -41.559 1.00 45.25 212 SER A N 1
ATOM 1695 C CA . SER A 1 212 ? 25.841 8.269 -42.976 1.00 45.25 212 SER A CA 1
ATOM 1696 C C . SER A 1 212 ? 25.920 6.943 -43.729 1.00 45.25 212 SER A C 1
ATOM 1698 O O . SER A 1 212 ? 26.962 6.298 -43.729 1.00 45.25 212 SER A O 1
ATOM 1700 N N . ARG A 1 213 ? 24.811 6.594 -44.397 1.00 44.69 213 ARG A N 1
ATOM 1701 C CA . ARG A 1 213 ? 24.598 5.447 -45.304 1.00 44.69 213 ARG A CA 1
ATOM 1702 C C . ARG A 1 213 ? 24.467 4.069 -44.643 1.00 44.69 213 ARG A C 1
ATOM 1704 O O . ARG A 1 213 ? 25.436 3.520 -44.140 1.00 44.69 213 ARG A O 1
ATOM 1711 N N . GLY A 1 214 ? 23.294 3.466 -44.819 1.00 40.66 214 GLY A N 1
ATOM 1712 C CA . GLY A 1 214 ? 23.067 2.037 -44.608 1.00 40.66 214 GLY A CA 1
ATOM 1713 C C . GLY A 1 214 ? 21.703 1.778 -43.993 1.00 40.66 214 GLY A C 1
ATOM 1714 O O . GLY A 1 214 ? 21.498 2.068 -42.827 1.00 40.66 214 GLY A O 1
ATOM 1715 N N . ASP A 1 215 ? 20.796 1.300 -44.829 1.00 48.78 215 ASP A N 1
ATOM 1716 C CA . ASP A 1 215 ? 19.410 0.923 -44.571 1.00 48.78 215 ASP A CA 1
ATOM 1717 C C . ASP A 1 215 ? 19.303 -0.186 -43.504 1.00 48.78 215 ASP A C 1
ATOM 1719 O O . ASP A 1 215 ? 19.799 -1.287 -43.725 1.00 48.78 215 ASP A O 1
ATOM 1723 N N . GLU A 1 216 ? 18.706 0.129 -42.351 1.00 48.31 216 GLU A N 1
ATOM 1724 C CA . GLU A 1 216 ? 17.890 -0.758 -41.506 1.00 48.31 216 GLU A CA 1
ATOM 1725 C C . GLU A 1 216 ? 17.221 0.111 -40.423 1.00 48.31 216 GLU A C 1
ATOM 1727 O O . GLU A 1 216 ? 17.883 0.878 -39.721 1.00 48.31 216 GLU A O 1
ATOM 1732 N N . ASP A 1 217 ? 15.893 0.040 -40.319 1.00 52.28 217 ASP A N 1
ATOM 1733 C CA . ASP A 1 217 ? 15.069 0.786 -39.358 1.00 52.28 217 ASP A CA 1
ATOM 1734 C C . ASP A 1 217 ? 15.271 0.204 -37.942 1.00 52.28 217 ASP A C 1
ATOM 1736 O O . ASP A 1 217 ? 14.441 -0.544 -37.421 1.00 52.28 217 ASP A O 1
ATOM 1740 N N . VAL A 1 218 ? 16.444 0.447 -37.341 1.00 58.56 218 VAL A N 1
ATOM 1741 C CA . VAL A 1 218 ? 16.820 -0.129 -36.040 1.00 58.56 218 VAL A CA 1
ATOM 1742 C C . VAL A 1 218 ? 16.005 0.543 -34.936 1.00 58.56 218 VAL A C 1
ATOM 1744 O O . VAL A 1 218 ? 16.335 1.616 -34.429 1.00 58.56 218 VAL A O 1
ATOM 1747 N N . CYS A 1 219 ? 14.906 -0.105 -34.564 1.00 63.00 219 CYS A N 1
ATOM 1748 C CA . CYS A 1 219 ? 14.034 0.349 -33.492 1.00 63.00 219 CYS A CA 1
ATOM 1749 C C . CYS A 1 219 ? 14.709 0.253 -32.105 1.00 63.00 219 CYS A C 1
ATOM 1751 O O . CYS A 1 219 ? 15.672 -0.502 -31.933 1.00 63.00 219 CYS A O 1
ATOM 1753 N N . PRO A 1 220 ? 14.213 1.001 -31.096 1.00 68.25 220 PRO A N 1
ATOM 1754 C CA . PRO A 1 220 ? 14.758 0.949 -29.743 1.00 68.25 220 PRO A CA 1
ATOM 1755 C C . PRO A 1 220 ? 14.718 -0.470 -29.167 1.00 68.25 220 PRO A C 1
ATOM 1757 O O . PRO A 1 220 ? 13.737 -1.193 -29.337 1.00 68.25 220 PRO A O 1
ATOM 1760 N N . THR A 1 221 ? 15.778 -0.859 -28.462 1.00 73.25 221 THR A N 1
ATOM 1761 C CA . THR A 1 221 ? 15.857 -2.158 -27.782 1.00 73.25 221 THR A CA 1
ATOM 1762 C C . THR A 1 221 ? 15.218 -2.097 -26.394 1.00 73.25 221 THR A C 1
ATOM 1764 O O . THR A 1 221 ? 14.997 -1.017 -25.845 1.00 73.25 221 THR A O 1
ATOM 1767 N N . PHE A 1 222 ? 14.961 -3.261 -25.791 1.00 75.31 222 PHE A N 1
ATOM 1768 C CA . PHE A 1 222 ? 14.390 -3.403 -24.442 1.00 75.31 222 PHE A CA 1
ATOM 1769 C C . PHE A 1 222 ? 15.057 -2.501 -23.383 1.00 75.31 222 PHE A C 1
ATOM 1771 O O . PHE A 1 222 ? 14.379 -1.886 -22.562 1.00 75.31 222 PHE A O 1
ATOM 1778 N N . ASN A 1 223 ? 16.380 -2.340 -23.467 1.00 75.88 223 ASN A N 1
ATOM 1779 C CA . ASN A 1 223 ? 17.190 -1.546 -22.537 1.00 75.88 223 ASN A CA 1
ATOM 1780 C C . ASN A 1 223 ? 17.051 -0.025 -22.725 1.00 75.88 223 ASN A C 1
ATOM 1782 O O . ASN A 1 223 ? 17.640 0.737 -21.968 1.00 75.88 223 ASN A O 1
ATOM 1786 N N . GLN A 1 224 ? 16.347 0.437 -23.760 1.00 78.19 224 GLN A N 1
ATOM 1787 C CA . GLN A 1 224 ? 16.111 1.862 -24.026 1.00 78.19 224 GLN A CA 1
ATOM 1788 C C . GLN A 1 224 ? 14.708 2.307 -23.605 1.00 78.19 224 GLN A C 1
ATOM 1790 O O . GLN A 1 224 ? 14.380 3.491 -23.711 1.00 78.19 224 GLN A O 1
ATOM 1795 N N . ILE A 1 225 ? 13.877 1.373 -23.138 1.00 84.38 225 ILE A N 1
ATOM 1796 C CA . ILE A 1 225 ? 12.535 1.685 -22.667 1.00 84.38 225 ILE A CA 1
ATOM 1797 C C . ILE A 1 225 ? 12.620 2.385 -21.312 1.00 84.38 225 ILE A C 1
ATOM 1799 O O . ILE A 1 225 ? 13.281 1.882 -20.402 1.00 84.38 225 ILE A O 1
ATOM 1803 N N . PRO A 1 226 ? 11.904 3.506 -21.136 1.00 85.50 226 PRO A N 1
ATOM 1804 C CA . PRO A 1 226 ? 11.772 4.157 -19.846 1.00 85.50 226 PRO A CA 1
ATOM 1805 C C . PRO A 1 226 ? 10.756 3.394 -18.981 1.00 85.50 226 PRO A C 1
ATOM 1807 O O . PRO A 1 226 ? 9.616 3.823 -18.801 1.00 85.50 226 PRO A O 1
ATOM 1810 N N . TRP A 1 227 ? 11.157 2.224 -18.479 1.00 86.94 227 TRP A N 1
ATOM 1811 C CA . TRP A 1 227 ? 10.308 1.365 -17.647 1.00 86.94 227 TRP A CA 1
ATOM 1812 C C . TRP A 1 227 ? 9.796 2.089 -16.404 1.00 86.94 227 TRP A C 1
ATOM 1814 O O . TRP A 1 227 ? 8.624 1.950 -16.057 1.00 86.94 227 TRP A O 1
ATOM 1824 N N . ASP A 1 228 ? 10.640 2.920 -15.794 1.00 85.12 228 ASP A N 1
ATOM 1825 C CA . ASP A 1 228 ? 10.272 3.741 -14.642 1.00 85.12 228 ASP A CA 1
ATOM 1826 C C . ASP A 1 228 ? 9.101 4.686 -14.973 1.00 85.12 228 ASP A C 1
ATOM 1828 O O . ASP A 1 228 ? 8.117 4.726 -14.234 1.00 85.12 228 ASP A O 1
ATOM 1832 N N . ASP A 1 229 ? 9.136 5.371 -16.124 1.00 87.88 229 ASP A N 1
ATOM 1833 C CA . ASP A 1 229 ? 8.053 6.267 -16.560 1.00 87.88 229 ASP A CA 1
ATOM 1834 C C . ASP A 1 229 ? 6.759 5.496 -16.858 1.00 87.88 229 ASP A C 1
ATOM 1836 O O . ASP A 1 229 ? 5.669 5.939 -16.492 1.00 87.88 229 ASP A O 1
ATOM 1840 N N . ILE A 1 230 ? 6.863 4.326 -17.503 1.00 90.69 230 ILE A N 1
ATOM 1841 C CA . ILE A 1 230 ? 5.707 3.461 -17.789 1.00 90.69 230 ILE A CA 1
ATOM 1842 C C . ILE A 1 230 ? 5.018 3.056 -16.486 1.00 90.69 230 ILE A C 1
ATOM 1844 O O . ILE A 1 230 ? 3.794 3.161 -16.372 1.00 90.69 230 ILE A O 1
ATOM 1848 N N . LEU A 1 231 ? 5.793 2.611 -15.495 1.00 91.56 231 LEU A N 1
ATOM 1849 C CA . LEU A 1 231 ? 5.257 2.175 -14.211 1.00 91.56 231 LEU A CA 1
ATOM 1850 C C . LEU A 1 231 ? 4.675 3.337 -13.412 1.00 91.56 231 LEU A C 1
ATOM 1852 O O . LEU A 1 231 ? 3.598 3.183 -12.846 1.00 91.56 231 LEU A O 1
ATOM 1856 N N . VAL A 1 232 ? 5.315 4.508 -13.417 1.00 90.44 232 VAL A N 1
ATOM 1857 C CA . VAL A 1 232 ? 4.766 5.713 -12.779 1.00 90.44 232 VAL A CA 1
ATOM 1858 C C . VAL A 1 232 ? 3.426 6.100 -13.403 1.00 90.44 232 VAL A C 1
ATOM 1860 O O . VAL A 1 232 ? 2.477 6.362 -12.667 1.00 90.44 232 VAL A O 1
ATOM 1863 N N . ILE A 1 233 ? 3.305 6.075 -14.736 1.00 91.12 233 ILE A N 1
ATOM 1864 C CA . ILE A 1 233 ? 2.029 6.328 -15.426 1.00 91.12 233 ILE A CA 1
ATOM 1865 C C . ILE A 1 233 ? 0.970 5.309 -14.990 1.00 91.12 233 ILE A C 1
ATOM 1867 O O . ILE A 1 233 ? -0.160 5.693 -14.694 1.00 91.12 233 ILE A O 1
ATOM 1871 N N . CYS A 1 234 ? 1.327 4.024 -14.930 1.00 91.25 234 CYS A N 1
ATOM 1872 C CA . CYS A 1 234 ? 0.415 2.961 -14.512 1.00 91.25 234 CYS A CA 1
ATOM 1873 C C . CYS A 1 234 ? -0.051 3.128 -13.056 1.00 91.25 234 CYS A C 1
ATOM 1875 O O . CYS A 1 234 ? -1.239 2.976 -12.775 1.00 91.25 234 CYS A O 1
ATOM 1877 N N . ILE A 1 235 ? 0.862 3.465 -12.140 1.00 91.88 235 ILE A N 1
ATOM 1878 C CA . ILE A 1 235 ? 0.570 3.674 -10.714 1.00 91.88 235 ILE A CA 1
ATOM 1879 C C . ILE A 1 235 ? -0.306 4.912 -10.514 1.00 91.88 235 ILE A C 1
ATOM 1881 O O . ILE A 1 235 ? -1.338 4.814 -9.856 1.00 91.88 235 ILE A O 1
ATOM 1885 N N . ASP A 1 236 ? 0.066 6.053 -11.105 1.00 90.44 236 ASP A N 1
ATOM 1886 C CA . ASP A 1 236 ? -0.701 7.307 -11.025 1.00 90.44 236 ASP A CA 1
ATOM 1887 C C . ASP A 1 236 ? -2.138 7.099 -11.506 1.00 90.44 236 ASP A C 1
ATOM 1889 O O . ASP A 1 236 ? -3.101 7.521 -10.867 1.00 90.44 236 ASP A O 1
ATOM 1893 N N . HIS A 1 237 ? -2.286 6.389 -12.623 1.00 88.81 237 HIS A N 1
ATOM 1894 C CA . HIS A 1 237 ? -3.590 6.089 -13.190 1.00 88.81 237 HIS A CA 1
ATOM 1895 C C . HIS A 1 237 ? -4.409 5.163 -12.288 1.00 88.81 237 HIS A C 1
ATOM 1897 O O . HIS A 1 237 ? -5.594 5.401 -12.067 1.00 88.81 237 HIS A O 1
ATOM 1903 N N . LYS A 1 238 ? -3.775 4.133 -11.720 1.00 89.75 238 LYS A N 1
ATOM 1904 C CA . LYS A 1 238 ? -4.446 3.195 -10.819 1.00 89.75 238 LYS A CA 1
ATOM 1905 C C . LYS A 1 238 ? -4.902 3.849 -9.514 1.00 89.75 238 LYS A C 1
ATOM 1907 O O . LYS A 1 238 ? -5.988 3.535 -9.042 1.00 89.75 238 LYS A O 1
ATOM 1912 N N . LEU A 1 239 ? -4.101 4.754 -8.952 1.00 89.69 239 LEU A N 1
ATOM 1913 C CA . LEU A 1 239 ? -4.465 5.509 -7.750 1.00 89.69 239 LEU A CA 1
ATOM 1914 C C . LEU A 1 239 ? -5.630 6.471 -8.024 1.00 89.69 239 LEU A C 1
ATOM 1916 O O . LEU A 1 239 ? -6.556 6.552 -7.224 1.00 89.69 239 LEU A O 1
ATOM 1920 N N . LYS A 1 240 ? -5.627 7.150 -9.179 1.00 87.94 240 LYS A N 1
ATOM 1921 C CA . LYS A 1 240 ? -6.693 8.091 -9.569 1.00 87.94 240 LYS A CA 1
ATOM 1922 C C . LYS A 1 240 ? -8.035 7.422 -9.839 1.00 87.94 240 LYS A C 1
ATOM 1924 O O . LYS A 1 240 ? -9.071 7.981 -9.499 1.00 87.94 240 LYS A O 1
ATOM 1929 N N . ASP A 1 241 ? -8.023 6.253 -10.468 1.00 86.25 241 ASP A N 1
ATOM 1930 C CA . ASP A 1 241 ? -9.227 5.475 -10.775 1.00 86.25 241 ASP A CA 1
ATOM 1931 C C . ASP A 1 241 ? -9.432 4.311 -9.806 1.00 86.25 241 ASP A C 1
ATOM 1933 O O . ASP A 1 241 ? -9.983 3.276 -10.193 1.00 86.25 241 ASP A O 1
ATOM 1937 N N . TRP A 1 242 ? -8.971 4.440 -8.562 1.00 88.06 242 TRP A N 1
ATOM 1938 C CA . TRP A 1 242 ? -9.078 3.356 -7.601 1.00 88.06 242 TRP A CA 1
ATOM 1939 C C . TRP A 1 242 ? -10.547 3.006 -7.330 1.00 88.06 242 TRP A C 1
ATOM 1941 O O . TRP A 1 242 ? -11.275 3.723 -6.647 1.00 88.06 242 TRP A O 1
ATOM 1951 N N . GLN A 1 243 ? -10.986 1.873 -7.882 1.00 80.94 243 GLN A N 1
ATOM 1952 C CA . GLN A 1 243 ? -12.299 1.296 -7.619 1.00 80.94 243 GLN A CA 1
ATOM 1953 C C . GLN A 1 243 ? -12.160 0.260 -6.517 1.00 80.94 243 GLN A C 1
ATOM 1955 O O . GLN A 1 243 ? -11.644 -0.835 -6.745 1.00 80.94 243 GLN A O 1
ATOM 1960 N N . ILE A 1 244 ? -12.609 0.615 -5.318 1.00 83.31 244 ILE A N 1
ATOM 1961 C CA . ILE A 1 244 ? -12.592 -0.308 -4.190 1.00 83.31 244 ILE A CA 1
ATOM 1962 C C . ILE A 1 244 ? -13.591 -1.444 -4.498 1.00 83.31 244 ILE A C 1
ATOM 1964 O O . ILE A 1 244 ? -14.759 -1.148 -4.760 1.00 83.31 244 ILE A O 1
ATOM 1968 N N . PRO A 1 245 ? -13.154 -2.722 -4.536 1.00 74.56 245 PRO A N 1
ATOM 1969 C CA . PRO A 1 245 ? -13.951 -3.816 -5.106 1.00 74.56 245 PRO A CA 1
ATOM 1970 C C . PRO A 1 245 ? -15.280 -4.087 -4.393 1.00 74.56 245 PRO A C 1
ATOM 1972 O O . PRO A 1 245 ? -16.247 -4.508 -5.026 1.00 74.56 245 PRO A O 1
ATOM 1975 N N . GLU A 1 246 ? -15.324 -3.855 -3.083 1.00 79.56 246 GLU A N 1
ATOM 1976 C CA . GLU A 1 246 ? -16.492 -4.083 -2.236 1.00 79.56 246 GLU A CA 1
ATOM 1977 C C . GLU A 1 246 ? -16.788 -2.824 -1.415 1.00 79.56 246 GLU A C 1
ATOM 1979 O O . GLU A 1 246 ? -15.846 -2.151 -0.987 1.00 79.56 246 GLU A O 1
ATOM 1984 N N . PRO A 1 247 ? -18.065 -2.500 -1.148 1.00 80.06 247 PRO A N 1
ATOM 1985 C CA . PRO A 1 247 ? -18.392 -1.415 -0.236 1.00 80.06 247 PRO A CA 1
ATOM 1986 C C . PRO A 1 247 ? -17.865 -1.725 1.176 1.00 80.06 247 PRO A C 1
ATOM 1988 O O . PRO A 1 247 ? -17.789 -2.899 1.558 1.00 80.06 247 PRO A O 1
ATOM 1991 N N . PRO A 1 248 ? -17.508 -0.696 1.964 1.00 80.50 248 PRO A N 1
ATOM 1992 C CA . PRO A 1 248 ? -17.054 -0.891 3.330 1.00 80.50 248 PRO A CA 1
ATOM 1993 C C . PRO A 1 248 ? -18.108 -1.620 4.163 1.00 80.50 248 PRO A C 1
ATOM 1995 O O . PRO A 1 248 ? -19.309 -1.405 4.030 1.00 80.50 248 PRO A O 1
ATOM 1998 N N . VAL A 1 249 ? -17.629 -2.486 5.058 1.00 80.81 249 VAL A N 1
ATOM 1999 C CA . VAL A 1 249 ? -18.476 -3.327 5.924 1.00 80.81 249 VAL A CA 1
ATOM 2000 C C . VAL A 1 249 ? -19.367 -2.496 6.860 1.00 80.81 249 VAL A C 1
ATOM 2002 O O . VAL A 1 249 ? -20.393 -2.989 7.322 1.00 80.81 249 VAL A O 1
ATOM 2005 N N . SER A 1 250 ? -18.971 -1.254 7.145 1.00 76.62 250 SER A N 1
ATOM 2006 C CA . SER A 1 250 ? -19.706 -0.306 7.981 1.00 76.62 250 SER A CA 1
ATOM 2007 C C . SER A 1 250 ? -19.916 0.982 7.195 1.00 76.62 250 SER A C 1
ATOM 2009 O O . SER A 1 250 ? -18.941 1.560 6.721 1.00 76.62 250 SER A O 1
ATOM 2011 N N . GLU A 1 251 ? -21.162 1.442 7.088 1.00 77.31 251 GLU A N 1
ATOM 2012 C CA . GLU A 1 251 ? -21.490 2.724 6.443 1.00 77.31 251 GLU A CA 1
ATOM 2013 C C . GLU A 1 251 ? -20.855 3.896 7.206 1.00 77.31 251 GLU A C 1
ATOM 2015 O O . GLU A 1 251 ? -20.313 4.804 6.590 1.00 77.31 251 GLU A O 1
ATOM 2020 N N . ASP A 1 252 ? -20.769 3.787 8.537 1.00 78.75 252 ASP A N 1
ATOM 2021 C CA . ASP A 1 252 ? -20.103 4.765 9.413 1.00 78.75 252 ASP A CA 1
ATOM 2022 C C . ASP A 1 252 ? -18.578 4.883 9.199 1.00 78.75 252 ASP A C 1
ATOM 2024 O O . ASP A 1 252 ? -17.929 5.707 9.839 1.00 78.75 252 ASP A O 1
ATOM 2028 N N . ALA A 1 253 ? -17.976 4.028 8.363 1.00 81.38 253 ALA A N 1
ATOM 2029 C CA . ALA A 1 253 ? -16.564 4.149 7.988 1.00 81.38 253 ALA A CA 1
ATOM 2030 C C . ALA A 1 253 ? -16.335 5.238 6.929 1.00 81.38 253 ALA A C 1
ATOM 2032 O O . ALA A 1 253 ? -15.185 5.591 6.654 1.00 81.38 253 ALA A O 1
ATOM 2033 N N . VAL A 1 254 ? -17.414 5.694 6.289 1.00 84.38 254 VAL A N 1
ATOM 2034 C CA . VAL A 1 254 ? -17.397 6.613 5.156 1.00 84.38 254 VAL A CA 1
ATOM 2035 C C . VAL A 1 254 ? -17.837 7.992 5.630 1.00 84.38 254 VAL A C 1
ATOM 2037 O O . VAL A 1 254 ? -18.882 8.126 6.261 1.00 84.38 254 VAL A O 1
ATOM 2040 N N . THR A 1 255 ? -17.041 9.014 5.333 1.00 82.56 255 THR A N 1
ATOM 2041 C CA . THR A 1 255 ? -17.399 10.412 5.583 1.00 82.56 255 THR A CA 1
ATOM 2042 C C . THR A 1 255 ? -18.511 10.869 4.637 1.00 82.56 255 THR A C 1
ATOM 2044 O O . THR A 1 255 ? -18.766 10.240 3.608 1.00 82.56 255 THR A O 1
ATOM 2047 N N . ASP A 1 256 ? -19.137 12.010 4.932 1.00 80.75 256 ASP A N 1
ATOM 2048 C CA . ASP A 1 256 ? -20.137 12.629 4.045 1.00 80.75 256 ASP A CA 1
ATOM 2049 C C . ASP A 1 256 ? -19.595 12.893 2.624 1.00 80.75 256 ASP A C 1
ATOM 2051 O O . ASP A 1 256 ? -20.347 12.865 1.647 1.00 80.75 256 ASP A O 1
ATOM 2055 N N . ASP A 1 257 ? -18.278 13.088 2.502 1.00 81.25 257 ASP A N 1
ATOM 2056 C CA . ASP A 1 257 ? -17.567 13.306 1.238 1.00 81.25 257 ASP A CA 1
ATOM 2057 C C . ASP A 1 257 ? -17.229 11.999 0.487 1.00 81.25 257 ASP A C 1
ATOM 2059 O O . ASP A 1 257 ? -16.672 12.031 -0.612 1.00 81.25 257 ASP A O 1
ATOM 2063 N N . GLY A 1 258 ? -17.579 10.834 1.044 1.00 83.00 258 GLY A N 1
ATOM 2064 C CA . GLY A 1 258 ? -17.308 9.524 0.449 1.00 83.00 258 GLY A CA 1
ATOM 2065 C C . GLY A 1 258 ? -15.908 8.974 0.742 1.00 83.00 258 GLY A C 1
ATOM 2066 O O . GLY A 1 258 ? -15.510 7.970 0.146 1.00 83.00 258 GLY A O 1
ATOM 2067 N N . GLU A 1 259 ? -15.148 9.609 1.635 1.00 87.12 259 GLU A N 1
ATOM 2068 C CA . GLU A 1 259 ? -13.809 9.162 2.011 1.00 87.12 259 GLU A CA 1
ATOM 2069 C C . GLU A 1 259 ? -13.875 8.109 3.115 1.00 87.12 259 GLU A C 1
ATOM 2071 O O . GLU A 1 259 ? -14.721 8.160 3.999 1.00 87.12 259 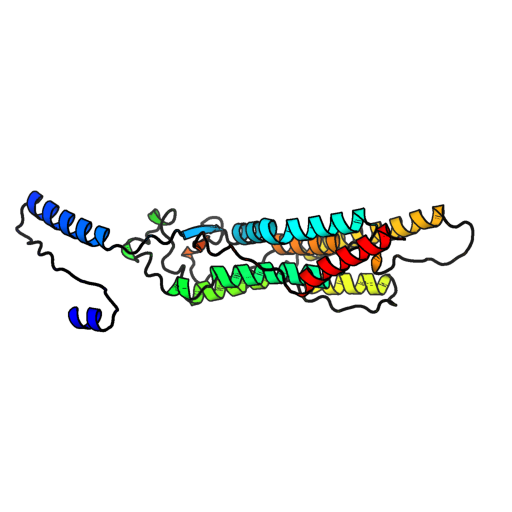GLU A O 1
ATOM 2076 N N . ILE A 1 260 ? -12.960 7.145 3.087 1.00 90.31 260 ILE A N 1
ATOM 2077 C CA . ILE A 1 260 ? -12.972 6.027 4.034 1.00 90.31 260 ILE A CA 1
ATOM 2078 C C . ILE A 1 260 ? -11.931 6.285 5.110 1.00 90.31 260 ILE A C 1
ATOM 2080 O O . ILE A 1 260 ? -10.748 6.407 4.793 1.00 90.31 260 ILE A O 1
ATOM 2084 N N 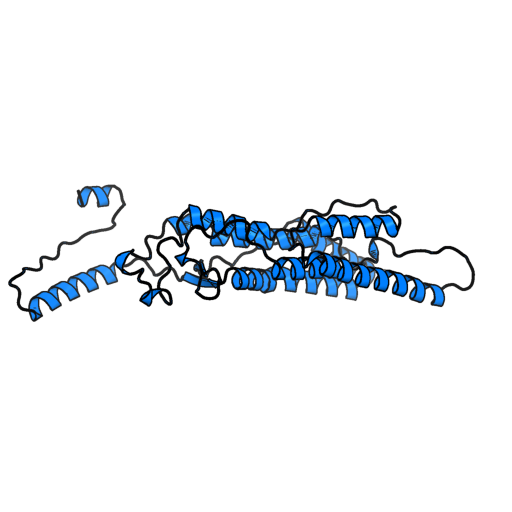. LEU A 1 261 ? -12.354 6.343 6.370 1.00 90.38 261 LEU A N 1
ATOM 2085 C CA . LEU A 1 261 ? -11.463 6.579 7.502 1.00 90.38 261 LEU A CA 1
ATOM 2086 C C . LEU A 1 261 ? -10.797 5.282 7.961 1.00 90.38 261 LEU A C 1
ATOM 2088 O O . LEU A 1 261 ? -11.449 4.259 8.175 1.00 90.38 261 LEU A O 1
ATOM 2092 N N . VAL A 1 262 ? -9.481 5.338 8.152 1.00 91.75 262 VAL A N 1
ATOM 2093 C CA . VAL A 1 262 ? -8.668 4.217 8.620 1.00 91.75 262 VAL A CA 1
ATOM 2094 C C . VAL A 1 262 ? -7.976 4.602 9.915 1.00 91.75 262 VAL A C 1
ATOM 2096 O O . VAL A 1 262 ? -7.252 5.597 9.984 1.00 91.75 262 VAL A O 1
ATOM 2099 N N . TYR A 1 263 ? -8.157 3.762 10.931 1.00 90.38 263 TYR A N 1
ATOM 2100 C CA . TYR A 1 263 ? -7.549 3.938 12.241 1.00 90.38 263 TYR A CA 1
ATOM 2101 C C . TYR A 1 263 ? -6.435 2.918 12.446 1.00 90.38 263 TYR A C 1
ATOM 2103 O O . TYR A 1 263 ? -6.633 1.713 12.283 1.00 90.38 263 TYR A O 1
ATOM 2111 N N . PHE A 1 264 ? -5.254 3.393 12.825 1.00 89.62 264 PHE A N 1
ATOM 2112 C CA . PHE A 1 264 ? -4.084 2.542 13.032 1.00 89.62 264 PHE A CA 1
ATOM 2113 C C . PHE A 1 264 ? -3.153 3.138 14.099 1.00 89.62 264 PHE A C 1
ATOM 2115 O O . PHE A 1 264 ? -3.148 4.351 14.304 1.00 89.62 264 PHE A O 1
ATOM 2122 N N . PRO A 1 265 ? -2.341 2.335 14.804 1.00 87.62 265 PRO A N 1
ATOM 2123 C CA . PRO A 1 265 ? -1.399 2.862 15.786 1.00 87.62 265 PRO A CA 1
ATOM 2124 C C . PRO A 1 265 ? -0.277 3.677 15.122 1.00 87.62 265 PRO A C 1
ATOM 2126 O O . PRO A 1 265 ? 0.304 3.252 14.129 1.00 87.62 265 PRO A O 1
ATOM 2129 N N . ILE A 1 266 ? 0.107 4.823 15.691 1.00 82.06 266 ILE A N 1
ATOM 2130 C CA . ILE A 1 266 ? 1.098 5.738 15.073 1.00 82.06 266 ILE A CA 1
ATOM 2131 C C . ILE A 1 266 ? 2.425 5.036 14.719 1.00 82.06 266 ILE A C 1
ATOM 2133 O O . ILE A 1 266 ? 3.049 5.311 13.695 1.00 82.06 266 ILE A O 1
ATOM 2137 N N . GLU A 1 267 ? 2.858 4.092 15.551 1.00 79.69 267 GLU A N 1
ATOM 2138 C CA . GLU A 1 267 ? 4.145 3.409 15.399 1.00 79.69 267 GLU A CA 1
ATOM 2139 C C . GLU A 1 267 ? 4.107 2.213 14.431 1.00 79.69 267 GLU A C 1
ATOM 2141 O O . GLU A 1 267 ? 5.161 1.698 14.051 1.00 79.69 267 GLU A O 1
ATOM 2146 N N . THR A 1 268 ? 2.929 1.749 13.993 1.00 76.38 268 THR A N 1
ATOM 2147 C CA . THR A 1 268 ? 2.842 0.501 13.211 1.00 76.38 268 THR A CA 1
ATOM 2148 C C . THR A 1 268 ? 3.342 0.628 11.784 1.00 76.38 268 THR A C 1
ATOM 2150 O O . THR A 1 268 ? 3.762 -0.378 11.219 1.00 76.38 268 THR A O 1
ATOM 2153 N N . LEU A 1 269 ? 3.341 1.833 11.209 1.00 80.81 269 LEU A N 1
ATOM 2154 C CA . LEU A 1 269 ? 3.759 2.064 9.822 1.00 80.81 269 LEU A CA 1
ATOM 2155 C C . LEU A 1 269 ? 5.286 2.109 9.626 1.00 80.81 269 LEU A C 1
ATOM 2157 O O . LEU A 1 269 ? 5.759 2.301 8.503 1.00 80.81 269 LEU A O 1
ATOM 2161 N N . LYS A 1 270 ? 6.063 1.963 10.707 1.00 85.06 270 LYS A N 1
ATOM 2162 C CA . LYS A 1 270 ? 7.529 1.919 10.667 1.00 85.06 270 LYS A CA 1
ATOM 2163 C C . LYS A 1 270 ? 8.036 0.498 10.408 1.00 85.06 270 LYS A C 1
ATOM 2165 O O . LYS A 1 270 ? 7.399 -0.501 10.742 1.00 85.06 270 LYS A O 1
ATOM 2170 N N . GLY A 1 271 ? 9.259 0.418 9.884 1.00 86.25 271 GLY A N 1
ATOM 2171 C CA . GLY A 1 271 ? 9.987 -0.845 9.747 1.00 86.25 271 GLY A CA 1
ATOM 2172 C C . GLY A 1 271 ? 9.704 -1.609 8.455 1.00 86.25 271 GLY A C 1
ATOM 2173 O O . GLY A 1 271 ? 9.923 -2.821 8.419 1.00 86.25 271 GLY A O 1
ATOM 2174 N N . PHE A 1 272 ? 9.250 -0.924 7.401 1.00 93.25 272 PHE A N 1
ATOM 2175 C CA . PHE A 1 272 ? 9.218 -1.504 6.063 1.00 93.25 272 PHE A CA 1
ATOM 2176 C C . PHE A 1 272 ? 10.619 -1.972 5.650 1.00 93.25 272 PHE A C 1
ATOM 2178 O O . PHE A 1 272 ? 11.620 -1.275 5.842 1.00 93.25 272 PHE A O 1
ATOM 2185 N N . ARG A 1 273 ? 10.688 -3.175 5.078 1.00 93.25 273 ARG A N 1
ATOM 2186 C CA . ARG A 1 273 ? 11.907 -3.731 4.494 1.00 93.25 273 ARG A CA 1
ATOM 2187 C C . ARG A 1 273 ? 11.647 -4.011 3.018 1.00 93.25 273 ARG A C 1
ATOM 2189 O O . ARG A 1 273 ? 10.713 -4.759 2.728 1.00 93.25 273 ARG A O 1
ATOM 2196 N N . PRO A 1 274 ? 12.457 -3.451 2.103 1.00 93.06 274 PRO A N 1
ATOM 2197 C CA . PRO A 1 274 ? 12.344 -3.761 0.687 1.00 93.06 274 PRO A CA 1
ATOM 2198 C C . PRO A 1 274 ? 12.486 -5.264 0.419 1.00 93.06 274 PRO A C 1
ATOM 2200 O O . PRO A 1 274 ? 13.200 -5.953 1.159 1.00 93.06 274 PRO A O 1
ATOM 2203 N N . PRO A 1 275 ? 11.854 -5.778 -0.648 1.00 94.56 275 PRO A N 1
ATOM 2204 C CA . PRO A 1 275 ? 12.019 -7.167 -1.047 1.00 94.56 275 PRO A CA 1
ATOM 2205 C C . PRO A 1 275 ? 13.480 -7.477 -1.411 1.00 94.56 275 PRO A C 1
ATOM 2207 O O . PRO A 1 275 ? 14.271 -6.593 -1.766 1.00 94.56 275 PRO A O 1
ATOM 2210 N N . GLY A 1 276 ? 13.842 -8.761 -1.326 1.00 91.44 276 GLY A N 1
ATOM 2211 C CA . GLY A 1 276 ? 15.200 -9.227 -1.621 1.00 91.44 276 GLY A CA 1
ATOM 2212 C C . GLY A 1 276 ? 15.642 -8.885 -3.044 1.00 91.44 276 GLY A C 1
ATOM 2213 O O . GLY A 1 276 ? 16.769 -8.442 -3.233 1.00 91.44 276 GLY A O 1
ATOM 2214 N N . GLU A 1 277 ? 14.733 -8.993 -4.013 1.00 91.12 277 GLU A N 1
ATOM 2215 C CA . GLU A 1 277 ? 14.997 -8.686 -5.423 1.00 91.12 277 GLU A CA 1
ATOM 2216 C C . GLU A 1 277 ? 15.358 -7.213 -5.641 1.00 91.12 277 GLU A C 1
ATOM 2218 O O . GLU A 1 277 ? 16.335 -6.912 -6.322 1.00 91.12 277 GLU A O 1
ATOM 2223 N N . TRP A 1 278 ? 14.650 -6.288 -4.982 1.00 93.75 278 TRP A N 1
ATOM 2224 C CA . TRP A 1 278 ? 15.015 -4.868 -4.998 1.00 93.75 278 TRP A CA 1
ATOM 2225 C C . TRP A 1 278 ? 16.400 -4.638 -4.389 1.00 93.75 278 TRP A C 1
ATOM 2227 O O . TRP A 1 278 ? 17.227 -3.910 -4.931 1.00 93.75 278 TRP A O 1
ATOM 2237 N N . THR A 1 279 ? 16.673 -5.287 -3.257 1.00 93.62 279 THR A N 1
ATOM 2238 C CA . THR A 1 279 ? 17.976 -5.171 -2.591 1.00 93.62 279 THR A CA 1
ATOM 2239 C C . THR A 1 279 ? 19.113 -5.675 -3.485 1.00 93.62 279 THR A C 1
ATOM 2241 O O . THR A 1 279 ? 20.189 -5.078 -3.504 1.00 93.62 279 THR A O 1
ATOM 2244 N N . GLU A 1 280 ? 18.882 -6.749 -4.237 1.00 93.25 280 GLU A N 1
ATOM 2245 C CA . GLU A 1 280 ? 19.871 -7.310 -5.155 1.00 93.25 280 GLU A CA 1
ATOM 2246 C C . GLU A 1 280 ? 20.124 -6.394 -6.353 1.00 93.25 280 GLU A C 1
ATOM 2248 O O . GLU A 1 280 ? 21.274 -6.149 -6.701 1.00 93.25 280 GLU A O 1
ATOM 2253 N N . VAL A 1 281 ? 19.075 -5.790 -6.911 1.00 91.94 281 VAL A N 1
ATOM 2254 C CA . VAL A 1 281 ? 19.183 -4.779 -7.973 1.00 91.94 281 VAL A CA 1
ATOM 2255 C C . VAL A 1 281 ? 20.052 -3.588 -7.561 1.00 91.94 281 VAL A C 1
ATOM 2257 O O . VAL A 1 281 ? 20.890 -3.122 -8.339 1.00 91.94 281 VAL A O 1
ATOM 2260 N N . ILE A 1 282 ? 19.896 -3.113 -6.324 1.00 92.38 282 ILE A N 1
ATOM 2261 C CA . ILE A 1 282 ? 20.712 -2.020 -5.784 1.00 92.38 282 ILE A CA 1
ATOM 2262 C C . ILE A 1 282 ? 22.181 -2.450 -5.691 1.00 92.38 282 ILE A C 1
ATOM 2264 O O . ILE A 1 282 ? 23.069 -1.735 -6.156 1.00 92.38 282 ILE A O 1
ATOM 2268 N N . ARG A 1 283 ? 22.457 -3.648 -5.156 1.00 92.94 283 ARG A N 1
ATOM 2269 C CA . ARG A 1 283 ? 23.827 -4.194 -5.105 1.00 92.94 283 ARG A CA 1
ATOM 2270 C C . ARG A 1 283 ? 24.430 -4.349 -6.494 1.00 92.94 283 ARG A C 1
ATOM 2272 O O . ARG A 1 283 ? 25.593 -4.008 -6.685 1.00 92.94 283 ARG A O 1
ATOM 2279 N N . GLN A 1 284 ? 23.654 -4.850 -7.448 1.00 91.81 284 GLN A N 1
ATOM 2280 C CA . GLN A 1 284 ? 24.094 -5.038 -8.822 1.00 91.81 284 GLN A CA 1
ATOM 2281 C C . GLN A 1 284 ? 24.449 -3.698 -9.470 1.00 91.81 284 GLN A C 1
ATOM 2283 O O . GLN A 1 284 ? 25.525 -3.570 -10.041 1.00 91.81 284 GLN A O 1
ATOM 2288 N N . THR A 1 285 ? 23.626 -2.670 -9.269 1.00 90.62 285 THR A N 1
ATOM 2289 C CA . THR A 1 285 ? 23.922 -1.312 -9.750 1.00 90.62 285 THR A CA 1
ATOM 2290 C C . THR A 1 285 ? 25.199 -0.751 -9.125 1.00 90.62 285 THR A C 1
ATOM 2292 O O . THR A 1 285 ? 26.007 -0.150 -9.823 1.00 90.62 285 THR A O 1
ATOM 2295 N N . HIS A 1 286 ? 25.442 -0.978 -7.830 1.00 90.94 286 HIS A N 1
ATOM 2296 C CA . HIS A 1 286 ? 26.710 -0.579 -7.209 1.00 90.94 286 HIS A CA 1
ATOM 2297 C C . HIS A 1 286 ? 27.923 -1.301 -7.809 1.00 90.94 286 HIS A C 1
ATOM 2299 O O . HIS A 1 286 ? 28.971 -0.682 -7.974 1.00 90.94 286 HIS A O 1
ATOM 2305 N N . ARG A 1 287 ? 27.791 -2.588 -8.151 1.00 91.19 287 ARG A N 1
ATOM 2306 C CA . ARG A 1 287 ? 28.859 -3.356 -8.809 1.00 91.19 287 ARG A CA 1
ATOM 2307 C C . ARG A 1 287 ? 29.121 -2.862 -10.231 1.00 91.19 287 ARG A C 1
ATOM 2309 O O . ARG A 1 287 ? 30.278 -2.730 -10.605 1.00 91.19 287 ARG A O 1
ATOM 2316 N N . GLU A 1 288 ? 28.067 -2.577 -10.991 1.00 89.12 288 GLU A N 1
ATOM 2317 C CA . GLU A 1 288 ? 28.153 -2.025 -12.351 1.00 89.12 288 GLU A CA 1
ATOM 2318 C C . GLU A 1 288 ? 28.857 -0.663 -12.348 1.00 89.12 288 GLU A C 1
ATOM 2320 O O . GLU A 1 288 ? 29.799 -0.461 -13.106 1.00 89.12 288 GLU A O 1
ATOM 2325 N N . LYS A 1 289 ? 28.491 0.222 -11.411 1.00 87.69 289 LYS A N 1
ATOM 2326 C CA . LYS A 1 289 ? 29.155 1.519 -11.214 1.00 87.69 289 LYS A CA 1
ATOM 2327 C C . LYS A 1 289 ? 30.659 1.390 -10.967 1.00 87.69 289 LYS A C 1
ATOM 2329 O O . LYS A 1 289 ? 31.444 2.088 -11.593 1.00 87.69 289 LYS A O 1
ATOM 2334 N N . GLN A 1 290 ? 31.063 0.486 -10.071 1.00 84.94 290 GLN A N 1
ATOM 2335 C CA . GLN A 1 290 ? 32.481 0.274 -9.754 1.00 84.94 290 GLN A CA 1
ATOM 2336 C C . GLN A 1 290 ? 33.276 -0.227 -10.965 1.00 84.94 290 GLN A C 1
ATOM 2338 O O . GLN A 1 290 ? 34.421 0.165 -11.152 1.00 84.94 290 GLN A O 1
ATOM 2343 N N . GLN A 1 291 ? 32.667 -1.068 -11.803 1.00 80.75 291 GLN A N 1
ATOM 2344 C CA . GLN A 1 291 ? 33.322 -1.592 -13.001 1.00 80.75 291 GLN A CA 1
ATOM 2345 C C . GLN A 1 291 ? 33.523 -0.528 -14.085 1.00 80.75 291 GLN A C 1
ATOM 2347 O O . GLN A 1 291 ? 34.511 -0.598 -14.808 1.00 80.75 291 GLN A O 1
ATOM 2352 N N . GLU A 1 292 ? 32.625 0.453 -14.194 1.00 70.44 292 GLU A N 1
ATOM 2353 C CA . GLU A 1 292 ? 32.791 1.578 -15.124 1.00 70.44 292 GLU A CA 1
ATOM 2354 C C . GLU A 1 292 ? 33.781 2.639 -14.627 1.00 70.44 292 GLU A C 1
ATOM 2356 O O . GLU A 1 292 ? 34.415 3.304 -15.438 1.00 70.44 292 GLU A O 1
ATOM 2361 N N . GLU A 1 293 ? 33.947 2.801 -13.312 1.00 68.75 293 GLU A N 1
ATOM 2362 C CA . GLU A 1 293 ? 34.952 3.715 -12.747 1.00 68.75 293 GLU A CA 1
ATOM 2363 C C . GLU A 1 293 ? 36.392 3.175 -12.877 1.00 68.75 293 GLU A C 1
ATOM 2365 O O . GLU A 1 293 ? 37.346 3.956 -12.882 1.00 68.75 293 GLU A O 1
ATOM 2370 N N . GLU A 1 294 ? 36.562 1.852 -12.983 1.00 60.59 294 GLU A N 1
ATOM 2371 C CA . GLU A 1 294 ? 37.865 1.177 -13.092 1.00 60.59 294 GLU A CA 1
ATOM 2372 C C . GLU A 1 294 ? 38.328 0.905 -14.542 1.00 60.59 294 GLU A C 1
ATOM 2374 O O . GLU A 1 294 ? 39.481 0.504 -14.735 1.00 60.59 294 GLU A O 1
ATOM 2379 N N . GLY A 1 295 ? 37.464 1.101 -15.549 1.00 50.78 295 GLY A N 1
ATOM 2380 C CA . GLY A 1 295 ? 37.721 0.807 -16.972 1.00 50.78 295 GLY A CA 1
ATOM 2381 C C . GLY A 1 295 ? 37.980 2.035 -17.835 1.00 50.78 295 GLY A C 1
ATOM 2382 O O . GLY A 1 295 ? 38.941 1.984 -18.640 1.00 50.78 295 GLY A O 1
#

InterPro domains:
  IPR031907 Germinal-centre associated nuclear protein, MCM3AP domain [PF16769] (1-293)

Radius of gyration: 28.14 Å; chains: 1; bounding box: 69×33×94 Å

Foldseek 3Di:
DVVVCCVVVVDVDDDDQDDDPPDDPVVNVVSVVVVVVVCVVVPDPDQAKDKDFLLVLLVVLCVPQQPVLQVVLQVLCVVLVHFADDQQLSLQQSLLSLQLSLCQLLPLVLLVDPPDDPVQQDPVCVVPGPHPCQSPNQLSVLSSLLSNLLRADGQDDDDQPDDLVVVLVSLLVSLVPNDFDPVCNVVLNVVSVVLSVVLFVVVVVVVVVVDDDDDDSDGDGPRSRNSVVSVVSSSVRCSVRRDSPDPRPDPSQADPVRTGMGMGRPPSSPDRDRDPSNVVSVVVSVVSSVVSVVD

pLDDT: mean 83.85, std 11.29, range [40.66, 97.06]

Sequence (295 aa):
MLHTLVQEGLISEFTFFFILETTSELQGTKQLSQATRWLLARAPPLLPLSCQTLVQLVEDALSREFSPRVYAHHQDRAAALLPPQEPAPVIQLYNAVLAHLADKVSSPDLSRLSWPPGEFCLQESQDFVPHLGWNSPKHLAWLREAILSLQLPKWEQISATDSWPELCASIFHFSAQIPVSRRSQPLLMSRLENLLERVRVKGHRTQTSRSSRGDEDVCPTFNQIPWDDILVICIDHKLKDWQIPEPPVSEDAVTDDGEILVYFPIETLKGFRPPGEWTEVIRQTHREKQQEEEG